Protein AF-A0AAV7PV72-F1 (afdb_monomer)

Organism: Pleurodeles waltl (NCBI:txid8319)

Structure (mmCIF, N/CA/C/O backbone):
data_AF-A0AAV7PV72-F1
#
_entry.id   AF-A0AAV7PV72-F1
#
loop_
_atom_site.group_PDB
_atom_site.id
_atom_site.type_symbol
_atom_site.label_atom_id
_atom_site.label_alt_id
_atom_site.label_comp_id
_atom_site.label_asym_id
_atom_site.label_entity_id
_atom_site.label_seq_id
_atom_site.pdbx_PDB_ins_code
_atom_site.Cartn_x
_atom_site.Cartn_y
_atom_site.Cartn_z
_atom_site.occupancy
_atom_site.B_iso_or_equiv
_atom_site.auth_seq_id
_atom_site.auth_comp_id
_atom_site.auth_asym_id
_atom_site.auth_atom_id
_atom_site.pdbx_PDB_model_num
ATOM 1 N N . MET A 1 1 ? -27.742 16.936 5.006 1.00 44.44 1 MET A N 1
ATOM 2 C CA . MET A 1 1 ? -27.652 16.482 3.604 1.00 44.44 1 MET A CA 1
ATOM 3 C C . MET A 1 1 ? -26.600 17.301 2.874 1.00 44.44 1 MET A C 1
ATOM 5 O O . MET A 1 1 ? -26.714 18.517 2.861 1.00 44.44 1 MET A O 1
ATOM 9 N N . GLY A 1 2 ? -25.613 16.609 2.296 1.00 45.88 2 GLY A N 1
ATOM 10 C CA . GLY A 1 2 ? -24.888 17.020 1.091 1.00 45.88 2 GLY A CA 1
ATOM 11 C C . GLY A 1 2 ? -23.749 18.022 1.244 1.00 45.88 2 GLY A C 1
ATOM 12 O O . GLY A 1 2 ? -24.006 19.202 1.074 1.00 45.88 2 GLY A O 1
ATOM 13 N N . LYS A 1 3 ? -22.509 17.532 1.423 1.00 46.25 3 LYS A N 1
ATOM 14 C CA . LYS A 1 3 ? -21.273 18.071 0.803 1.00 46.25 3 LYS A CA 1
ATOM 15 C C . LYS A 1 3 ? -20.164 17.000 0.766 1.00 46.25 3 LYS A C 1
ATOM 17 O O . LYS A 1 3 ? -19.121 17.166 1.376 1.00 46.25 3 LYS A O 1
ATOM 22 N N . GLU A 1 4 ? -20.391 15.899 0.053 1.00 47.19 4 GLU A N 1
ATOM 23 C CA . GLU A 1 4 ? -19.335 14.929 -0.295 1.00 47.19 4 GLU A CA 1
ATOM 24 C C . GLU A 1 4 ? -19.543 14.429 -1.724 1.00 47.19 4 GLU A C 1
ATOM 26 O O . GLU A 1 4 ? -19.953 13.299 -1.964 1.00 47.19 4 GLU A O 1
ATOM 31 N N . ARG A 1 5 ? -19.315 15.304 -2.701 1.00 49.31 5 ARG A N 1
ATOM 32 C CA . ARG A 1 5 ? -19.019 14.911 -4.081 1.00 49.31 5 ARG A CA 1
ATOM 33 C C . ARG A 1 5 ? -18.007 15.915 -4.620 1.00 49.31 5 ARG A C 1
ATOM 35 O O . ARG A 1 5 ? -18.143 17.099 -4.332 1.00 49.31 5 ARG A O 1
ATOM 42 N N . ASN A 1 6 ? -17.024 15.411 -5.364 1.00 47.06 6 ASN A N 1
ATOM 43 C CA . ASN A 1 6 ? -15.964 16.133 -6.092 1.00 47.06 6 ASN A CA 1
ATOM 44 C C . ASN A 1 6 ? -14.566 16.074 -5.462 1.00 47.06 6 ASN A C 1
ATOM 46 O O . ASN A 1 6 ? -13.932 17.096 -5.215 1.00 47.06 6 ASN A O 1
ATOM 50 N N . ARG A 1 7 ? -14.038 14.859 -5.274 1.00 43.94 7 ARG A N 1
ATOM 51 C CA . ARG A 1 7 ? -12.579 14.649 -5.193 1.00 43.94 7 ARG A CA 1
ATOM 52 C C . ARG A 1 7 ? -12.032 13.582 -6.149 1.00 43.94 7 ARG A C 1
ATOM 54 O O . ARG A 1 7 ? -10.846 13.297 -6.096 1.00 43.94 7 ARG A O 1
ATOM 61 N N . PHE A 1 8 ? -12.868 13.032 -7.035 1.00 39.53 8 PHE A N 1
ATOM 62 C CA . PHE A 1 8 ? -12.499 11.907 -7.907 1.00 39.53 8 PHE A CA 1
ATOM 63 C C . PHE A 1 8 ? -12.367 12.236 -9.405 1.00 39.53 8 PHE A C 1
ATOM 65 O O . PHE A 1 8 ? -12.004 11.353 -10.168 1.00 39.53 8 PHE A O 1
ATOM 72 N N . GLU A 1 9 ? -12.586 13.483 -9.838 1.00 40.81 9 GLU A N 1
ATOM 73 C CA . GLU A 1 9 ? -12.564 13.843 -11.275 1.00 40.81 9 GLU A CA 1
ATOM 74 C C . GLU A 1 9 ? -11.342 14.669 -11.722 1.00 40.81 9 GLU A C 1
ATOM 76 O O . GLU A 1 9 ? -11.274 15.091 -12.869 1.00 40.81 9 GLU A O 1
ATOM 81 N N . ALA A 1 10 ? -10.337 14.886 -10.867 1.00 43.34 10 ALA A N 1
ATOM 82 C CA . ALA A 1 10 ? -9.190 15.742 -11.210 1.00 43.34 10 ALA A CA 1
ATOM 83 C C . ALA A 1 10 ? -7.927 14.993 -11.695 1.00 43.34 10 ALA A C 1
ATOM 85 O O . ALA A 1 10 ? -6.862 15.600 -11.755 1.00 43.34 10 ALA A O 1
ATOM 86 N N . LEU A 1 11 ? -8.001 13.692 -12.014 1.00 40.94 11 LEU A N 1
ATOM 87 C CA . LEU A 1 11 ? -6.816 12.885 -12.378 1.00 40.94 11 LEU A CA 1
ATOM 88 C C . LEU A 1 11 ? -6.830 12.293 -13.793 1.00 40.94 11 LEU A C 1
ATOM 90 O O . LEU A 1 11 ? -5.946 11.517 -14.145 1.00 40.94 11 LEU A O 1
ATOM 94 N N . THR A 1 12 ? -7.775 12.691 -14.634 1.00 46.09 12 THR A N 1
ATOM 95 C CA . THR A 1 12 ? -7.775 12.352 -16.060 1.00 46.09 12 THR A CA 1
ATOM 96 C C . THR A 1 12 ? -7.787 13.655 -16.830 1.00 46.09 12 THR A C 1
ATOM 98 O O . THR A 1 12 ? -8.854 14.242 -16.957 1.00 46.09 12 THR A O 1
ATOM 101 N N . ASN A 1 13 ? -6.599 14.151 -17.190 1.00 43.34 13 ASN A N 1
ATOM 102 C CA . ASN A 1 13 ? -6.289 15.099 -18.275 1.00 43.34 13 ASN A CA 1
ATOM 103 C C . ASN A 1 13 ? -4.990 15.843 -17.932 1.00 43.34 13 ASN A C 1
ATOM 105 O O . ASN A 1 13 ? -5.021 17.001 -17.529 1.00 43.34 13 ASN A O 1
ATOM 109 N N . MET A 1 14 ? -3.846 15.181 -18.079 1.00 40.09 14 MET A N 1
ATOM 110 C CA . MET A 1 14 ? -2.610 15.865 -18.466 1.00 40.09 14 MET A CA 1
ATOM 111 C C . MET A 1 14 ? -1.874 14.931 -19.415 1.00 40.09 14 MET A C 1
ATOM 113 O O . MET A 1 14 ? -1.141 14.035 -19.003 1.00 40.09 14 MET A O 1
ATOM 117 N N . GLU A 1 15 ? -2.220 15.098 -20.688 1.00 42.41 15 GLU A N 1
ATOM 118 C CA . GLU A 1 15 ? -1.482 14.589 -21.831 1.00 42.41 15 GLU A CA 1
ATOM 119 C C . GLU A 1 15 ? -0.058 15.160 -21.824 1.00 42.41 15 GLU A C 1
ATOM 121 O O . GLU A 1 15 ? 0.168 16.330 -21.517 1.00 42.41 15 GLU A O 1
ATOM 126 N N . ASP A 1 16 ? 0.874 14.262 -22.122 1.00 49.09 16 ASP A N 1
ATOM 127 C CA . ASP A 1 16 ? 2.173 14.439 -22.759 1.00 49.09 16 ASP A CA 1
ATOM 128 C C . ASP A 1 16 ? 2.631 15.869 -23.087 1.00 49.09 16 ASP A C 1
ATOM 130 O O . ASP A 1 16 ? 2.152 16.487 -24.030 1.00 49.09 16 ASP A O 1
ATOM 134 N N . THR A 1 17 ? 3.703 16.297 -22.415 1.00 38.25 17 THR A N 1
ATOM 135 C CA . THR A 1 17 ? 4.888 16.908 -23.052 1.00 38.25 17 THR A CA 1
ATOM 136 C C . THR A 1 17 ? 6.028 16.926 -22.031 1.00 38.25 17 THR A C 1
ATOM 138 O O . THR A 1 17 ? 5.896 17.604 -21.011 1.00 38.25 17 THR A O 1
ATOM 141 N N . PRO A 1 18 ? 7.156 16.228 -22.247 1.00 41.53 18 PRO A N 1
ATOM 142 C CA . PRO A 1 18 ? 8.362 16.526 -21.491 1.00 41.53 18 PRO A CA 1
ATOM 143 C C . PRO A 1 18 ? 9.016 17.792 -22.062 1.00 41.53 18 PRO A C 1
ATOM 145 O O . PRO A 1 18 ? 9.530 17.794 -23.182 1.00 41.53 18 PRO A O 1
ATOM 148 N N . GLU A 1 19 ? 8.989 18.871 -21.277 1.00 39.31 19 GLU A N 1
ATOM 149 C CA . GLU A 1 19 ? 9.886 20.015 -21.445 1.00 39.31 19 GLU A CA 1
ATOM 150 C C . GLU A 1 19 ? 11.340 19.529 -21.383 1.00 39.31 19 GLU A C 1
ATOM 152 O O . GLU A 1 19 ? 11.775 18.899 -20.416 1.00 39.31 19 GLU A O 1
ATOM 157 N N . ILE A 1 20 ? 12.097 19.820 -22.440 1.00 38.72 20 ILE A N 1
ATOM 158 C CA . ILE A 1 20 ? 13.531 19.554 -22.523 1.00 38.72 20 ILE A CA 1
ATOM 159 C C . ILE A 1 20 ? 14.233 20.541 -21.586 1.00 38.72 20 ILE A C 1
ATOM 161 O O . ILE A 1 20 ? 14.390 21.717 -21.911 1.00 38.72 20 ILE A O 1
ATOM 165 N N . ILE A 1 21 ? 14.661 20.065 -20.417 1.00 43.25 21 ILE A N 1
ATOM 166 C CA . ILE A 1 21 ? 15.572 20.807 -19.543 1.00 43.25 21 ILE A CA 1
ATOM 167 C C . ILE A 1 21 ? 17.000 20.404 -19.915 1.00 43.25 21 ILE A C 1
ATOM 169 O O . ILE A 1 21 ? 17.522 19.387 -19.462 1.00 43.25 21 ILE A O 1
ATOM 173 N N . GLU A 1 22 ? 17.648 21.225 -20.742 1.00 49.44 22 GLU A N 1
ATOM 174 C CA . GLU A 1 22 ? 19.100 21.207 -20.905 1.00 49.44 22 GLU A CA 1
ATOM 175 C C . GLU A 1 22 ? 19.767 21.665 -19.603 1.00 49.44 22 GLU A C 1
ATOM 177 O O . GLU A 1 22 ? 19.794 22.861 -19.309 1.00 49.44 22 GLU A O 1
ATOM 182 N N . ARG A 1 23 ? 20.364 20.740 -18.842 1.00 41.47 23 ARG A N 1
ATOM 183 C CA . ARG A 1 23 ? 21.526 21.034 -17.985 1.00 41.47 23 ARG A CA 1
ATOM 184 C C . ARG A 1 23 ? 22.455 19.833 -17.929 1.00 41.47 23 ARG A C 1
ATOM 186 O O . ARG A 1 23 ? 22.077 18.755 -17.489 1.00 41.47 23 ARG A O 1
ATOM 193 N N . GLY A 1 24 ? 23.679 20.055 -18.394 1.00 35.53 24 GLY A N 1
ATOM 194 C CA . GLY A 1 24 ? 24.727 19.051 -18.430 1.00 35.53 24 GLY A CA 1
ATOM 195 C C . GLY A 1 24 ? 25.353 18.751 -17.074 1.00 35.53 24 GLY A C 1
ATOM 196 O O . GLY A 1 24 ? 25.248 19.527 -16.128 1.00 35.53 24 GLY A O 1
ATOM 197 N N . LYS A 1 25 ? 26.092 17.649 -17.036 1.00 35.19 25 LYS A N 1
ATOM 198 C CA . LYS A 1 25 ? 27.546 17.615 -16.838 1.00 35.19 25 LYS A CA 1
ATOM 199 C C . LYS A 1 25 ? 27.989 16.165 -16.988 1.00 35.19 25 LYS A C 1
ATOM 201 O O . LYS A 1 25 ? 27.427 15.267 -16.376 1.00 35.19 25 LYS A O 1
ATOM 206 N N . VA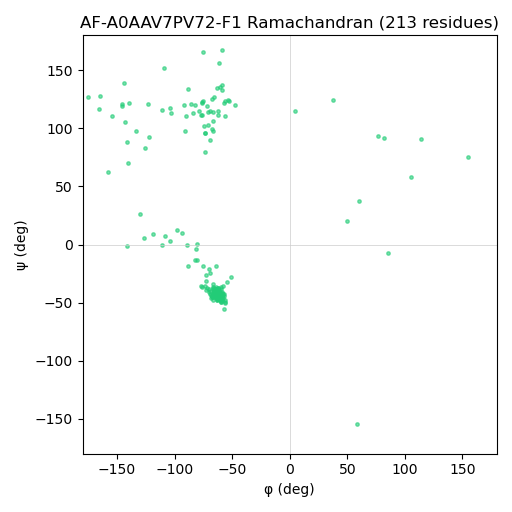L A 1 26 ? 28.968 15.975 -17.861 1.00 44.12 26 VAL A N 1
ATOM 207 C CA . VAL A 1 26 ? 29.698 14.727 -18.044 1.00 44.12 26 VAL A CA 1
ATOM 208 C C . VAL A 1 26 ? 30.589 14.556 -16.820 1.00 44.12 26 VAL A C 1
ATOM 210 O O . VAL A 1 26 ? 31.446 15.406 -16.582 1.00 44.12 26 VAL A O 1
ATOM 213 N N . GLU A 1 27 ? 30.388 13.484 -16.061 1.00 35.44 27 GLU A N 1
ATOM 214 C CA . GLU A 1 27 ? 31.410 12.969 -15.156 1.00 35.44 27 GLU A CA 1
ATOM 215 C C . GLU A 1 27 ? 31.697 11.509 -15.506 1.00 35.44 27 GLU A C 1
ATOM 217 O O . GLU A 1 27 ? 30.813 10.653 -15.533 1.00 35.44 27 GLU A O 1
ATOM 222 N N . ASP A 1 28 ? 32.969 11.294 -15.838 1.00 44.75 28 ASP A N 1
ATOM 223 C CA . ASP A 1 28 ? 33.654 10.022 -16.017 1.00 44.75 28 ASP A CA 1
ATOM 224 C C . ASP A 1 28 ? 33.466 9.127 -14.792 1.00 44.75 28 ASP A C 1
ATOM 226 O O . ASP A 1 28 ? 33.899 9.488 -13.696 1.00 44.75 28 ASP A O 1
ATOM 230 N N . VAL A 1 29 ? 32.933 7.917 -14.984 1.00 40.16 29 VAL A N 1
ATOM 231 C CA . VAL A 1 29 ? 33.121 6.826 -14.022 1.00 40.16 29 VAL A CA 1
ATOM 232 C C . VAL A 1 29 ? 33.279 5.490 -14.749 1.00 40.16 29 VAL A C 1
ATOM 234 O O . VAL A 1 29 ? 32.319 4.880 -15.204 1.00 40.16 29 VAL A O 1
ATOM 237 N N . GLY A 1 30 ? 34.525 5.018 -14.773 1.00 34.81 30 GLY A N 1
ATOM 238 C CA . GLY A 1 30 ? 34.860 3.711 -14.207 1.00 34.81 30 GLY A CA 1
ATOM 239 C C . GLY A 1 30 ? 34.484 2.464 -15.006 1.00 34.81 30 GLY A C 1
ATOM 240 O O . GLY A 1 30 ? 33.447 1.847 -14.795 1.00 34.81 30 GLY A O 1
ATOM 241 N N . THR A 1 31 ? 35.443 1.999 -15.799 1.00 41.94 31 THR A N 1
ATOM 242 C CA . THR A 1 31 ? 35.601 0.617 -16.263 1.00 41.94 31 THR A CA 1
ATOM 243 C C . THR A 1 31 ? 35.477 -0.388 -15.112 1.00 41.94 31 THR A C 1
ATOM 245 O O . THR A 1 31 ? 36.346 -0.354 -14.249 1.00 41.94 31 THR A O 1
ATOM 248 N N . GLN A 1 32 ? 34.519 -1.331 -15.142 1.00 36.81 32 GLN A N 1
ATOM 249 C CA . GLN A 1 32 ? 34.691 -2.709 -14.630 1.00 36.81 32 GLN A CA 1
ATOM 250 C C . GLN A 1 32 ? 33.747 -3.719 -15.323 1.00 36.81 32 GLN A C 1
ATOM 252 O O . GLN A 1 32 ? 32.538 -3.709 -15.138 1.00 36.81 32 GLN A O 1
ATOM 257 N N . ASN A 1 33 ? 34.369 -4.593 -16.120 1.00 35.19 33 ASN A N 1
ATOM 258 C CA . ASN A 1 33 ? 34.206 -6.049 -16.233 1.00 35.19 33 ASN A CA 1
ATOM 259 C C . ASN A 1 33 ? 32.822 -6.721 -16.112 1.00 35.19 33 ASN A C 1
ATOM 261 O O . ASN A 1 33 ? 32.243 -6.804 -15.036 1.00 35.19 33 ASN A O 1
ATOM 265 N N . GLY A 1 34 ? 32.497 -7.484 -17.163 1.00 36.34 34 GLY A N 1
ATOM 266 C CA . GLY A 1 34 ? 32.113 -8.890 -16.998 1.00 36.34 34 GLY A CA 1
ATOM 267 C C . GLY A 1 34 ? 30.675 -9.248 -17.358 1.00 36.34 34 GLY A C 1
ATOM 268 O O . GLY A 1 34 ? 29.804 -9.288 -16.499 1.00 36.34 34 GLY A O 1
ATOM 269 N N . SER A 1 35 ? 30.443 -9.636 -18.610 1.00 38.50 35 SER A N 1
ATOM 270 C CA . SER A 1 35 ? 29.575 -10.782 -18.924 1.00 38.50 35 SER A CA 1
ATOM 271 C C . SER A 1 35 ? 29.791 -11.224 -20.370 1.00 38.50 35 SER A C 1
ATOM 273 O O . SER A 1 35 ? 29.789 -10.425 -21.304 1.00 38.50 35 SER A O 1
ATOM 275 N N . GLU A 1 36 ? 30.055 -12.520 -20.517 1.00 45.94 36 GLU A N 1
ATOM 276 C CA . GLU A 1 36 ? 30.212 -13.229 -21.780 1.00 45.94 36 GLU A CA 1
ATOM 277 C C . GLU A 1 36 ? 28.964 -13.062 -22.650 1.00 45.94 36 GLU A C 1
ATOM 279 O O . GLU A 1 36 ? 27.866 -13.467 -22.271 1.00 45.94 36 GLU A O 1
ATOM 284 N N . VAL A 1 37 ? 29.145 -12.520 -23.853 1.00 42.31 37 VAL A N 1
ATOM 285 C CA . VAL A 1 37 ? 28.156 -12.640 -24.923 1.00 42.31 37 VAL A CA 1
ATOM 286 C C . VAL A 1 37 ? 28.675 -13.688 -25.896 1.00 42.31 37 VAL A C 1
ATOM 288 O O . VAL A 1 37 ? 29.704 -13.507 -26.546 1.00 42.31 37 VAL A O 1
ATOM 291 N N . ALA A 1 38 ? 27.958 -14.808 -25.951 1.00 42.31 38 ALA A N 1
ATOM 292 C CA . ALA A 1 38 ? 28.190 -15.906 -26.874 1.00 42.31 38 ALA A CA 1
ATOM 293 C C . ALA A 1 38 ? 28.150 -15.406 -28.328 1.00 42.31 38 ALA A C 1
ATOM 295 O O . ALA A 1 38 ? 27.101 -15.033 -28.852 1.00 42.31 38 ALA A O 1
ATOM 296 N N . ILE A 1 39 ? 29.310 -15.412 -28.982 1.00 43.28 39 ILE A N 1
ATOM 297 C CA . ILE A 1 39 ? 29.443 -15.149 -30.413 1.00 43.28 39 ILE A CA 1
ATOM 298 C C . ILE A 1 39 ? 29.050 -16.440 -31.143 1.00 43.28 39 ILE A C 1
ATOM 300 O O . ILE A 1 39 ? 29.697 -17.476 -30.987 1.00 43.28 39 ILE A O 1
ATOM 304 N N . GLY A 1 40 ? 27.955 -16.385 -31.906 1.00 44.16 40 GLY A N 1
ATOM 305 C CA . GLY A 1 40 ? 27.504 -17.467 -32.786 1.00 44.16 40 GLY A CA 1
ATOM 306 C C . GLY A 1 40 ? 28.544 -17.848 -33.856 1.00 44.16 40 GLY A C 1
ATOM 307 O O . GLY A 1 40 ? 29.532 -17.139 -34.054 1.00 44.16 40 GLY A O 1
ATOM 308 N N . PRO A 1 41 ? 28.354 -18.987 -34.544 1.00 49.03 41 PRO A N 1
ATOM 309 C CA . PRO A 1 41 ? 29.423 -19.658 -35.271 1.00 49.03 41 PRO A CA 1
ATOM 310 C C . PRO A 1 41 ? 29.938 -18.834 -36.456 1.00 49.03 41 PRO A C 1
ATOM 312 O O . PRO A 1 41 ? 29.192 -18.431 -37.347 1.00 49.03 41 PRO A O 1
ATOM 315 N N . THR A 1 42 ? 31.253 -18.639 -36.470 1.00 53.22 42 THR A N 1
ATOM 316 C CA . THR A 1 42 ? 32.029 -18.106 -37.592 1.00 53.22 42 THR 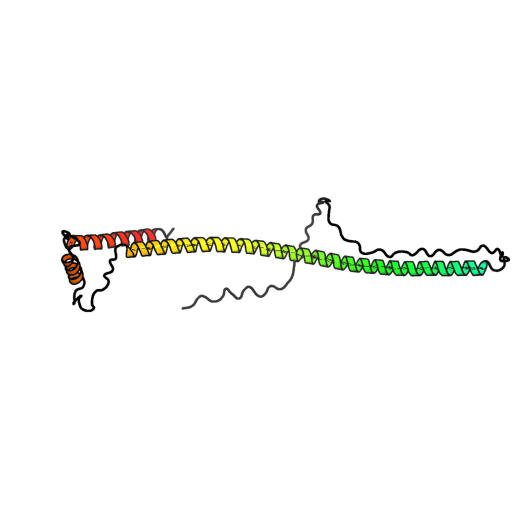A CA 1
ATOM 317 C C . THR A 1 42 ? 31.931 -19.074 -38.780 1.00 53.22 42 THR A C 1
ATOM 319 O O . THR A 1 42 ? 32.093 -20.281 -38.580 1.00 53.22 42 THR A O 1
ATOM 322 N N . PRO A 1 43 ? 31.697 -18.615 -40.024 1.00 43.09 43 PRO A N 1
ATOM 323 C CA . PRO A 1 43 ? 31.694 -19.519 -41.165 1.00 43.09 43 PRO A CA 1
ATOM 324 C C . PRO A 1 43 ? 33.105 -20.063 -41.427 1.00 43.09 43 PRO A C 1
ATOM 326 O O . PRO A 1 43 ? 34.076 -19.323 -41.592 1.00 43.09 43 PRO A O 1
ATOM 329 N N . VAL A 1 44 ? 33.196 -21.393 -41.461 1.00 46.09 44 VAL A N 1
ATOM 330 C CA . VAL A 1 44 ? 34.391 -22.171 -41.796 1.00 46.09 44 VAL A CA 1
ATOM 331 C C . VAL A 1 44 ? 34.743 -21.945 -43.267 1.00 46.09 44 VAL A C 1
ATOM 333 O O . VAL A 1 44 ? 34.020 -22.377 -44.162 1.00 46.09 44 VAL A O 1
ATOM 336 N N . ILE A 1 45 ? 35.884 -21.308 -43.528 1.00 42.28 45 ILE A N 1
ATOM 337 C CA . ILE A 1 45 ? 36.471 -21.250 -44.871 1.00 42.28 45 ILE A CA 1
ATOM 338 C C . ILE A 1 45 ? 37.084 -22.625 -45.173 1.00 42.28 45 ILE A C 1
ATOM 340 O O . ILE A 1 45 ? 38.163 -22.968 -44.683 1.00 42.28 45 ILE A O 1
ATOM 344 N N . GLN A 1 46 ? 36.385 -23.431 -45.976 1.00 38.16 46 GLN A N 1
ATOM 345 C CA . GLN A 1 46 ? 36.916 -24.667 -46.551 1.00 38.16 46 GLN A CA 1
ATOM 346 C C . GLN A 1 46 ? 38.101 -24.349 -47.472 1.00 38.16 46 GLN A C 1
ATOM 348 O O . GLN A 1 46 ? 37.943 -23.796 -48.559 1.00 38.16 46 GLN A O 1
ATOM 353 N N . LYS A 1 47 ? 39.307 -24.745 -47.055 1.00 46.12 47 LYS A N 1
ATOM 354 C CA . LYS A 1 47 ? 40.473 -24.825 -47.940 1.00 46.12 47 LYS A CA 1
ATOM 355 C C . LYS A 1 47 ? 40.310 -26.044 -48.850 1.00 46.12 47 LYS A C 1
ATOM 357 O O . LYS A 1 47 ? 40.663 -27.156 -48.464 1.00 46.12 47 LYS A O 1
ATOM 362 N N . SER A 1 48 ? 39.792 -25.850 -50.059 1.00 40.78 48 SER A N 1
ATOM 363 C CA . SER A 1 48 ? 39.900 -26.857 -51.116 1.00 40.78 48 SER A CA 1
ATOM 364 C C . SER A 1 48 ? 41.320 -26.836 -51.682 1.00 40.78 48 SER A C 1
ATOM 366 O O . SER A 1 48 ? 41.741 -25.870 -52.319 1.00 40.78 48 SER A O 1
ATOM 368 N N . ALA A 1 49 ? 42.066 -27.909 -51.428 1.00 49.50 49 ALA A N 1
ATOM 369 C CA . ALA A 1 49 ? 43.367 -28.171 -52.022 1.00 49.50 49 ALA A CA 1
ATOM 370 C C . ALA A 1 49 ? 43.217 -28.443 -53.530 1.00 49.50 49 ALA A C 1
ATOM 372 O O . ALA A 1 49 ? 42.877 -29.549 -53.944 1.00 49.50 49 ALA A O 1
ATOM 373 N N . GLY A 1 50 ? 43.480 -27.428 -54.354 1.00 37.09 50 GLY A N 1
ATOM 374 C CA . GLY A 1 50 ? 43.675 -27.576 -55.794 1.00 37.09 50 GLY A CA 1
ATOM 375 C C . GLY A 1 50 ? 45.149 -27.827 -56.102 1.00 37.09 50 GLY A C 1
ATOM 376 O O . GLY A 1 50 ? 45.983 -26.941 -55.928 1.00 37.09 50 GLY A O 1
ATOM 377 N N . ARG A 1 51 ? 45.481 -29.044 -56.545 1.00 43.75 51 ARG A N 1
ATOM 378 C CA . ARG A 1 51 ? 46.783 -29.381 -57.139 1.00 43.75 51 ARG A CA 1
ATOM 379 C C . ARG A 1 51 ? 46.978 -28.561 -58.419 1.00 43.75 51 ARG A C 1
ATOM 381 O O . ARG A 1 51 ? 46.273 -28.800 -59.394 1.00 43.75 51 ARG A O 1
ATOM 388 N N . TYR A 1 52 ? 47.953 -27.656 -58.447 1.00 39.38 52 TYR A N 1
ATOM 389 C CA . TYR A 1 52 ? 48.410 -27.049 -59.698 1.00 39.38 52 TYR A CA 1
ATOM 390 C C . TYR A 1 52 ? 49.430 -27.975 -60.366 1.00 39.38 52 TYR A C 1
ATOM 392 O O . TYR A 1 52 ? 50.518 -28.208 -59.841 1.00 39.38 52 TYR A O 1
ATOM 400 N N . SER A 1 53 ? 49.043 -28.525 -61.518 1.00 43.66 53 SER A N 1
ATOM 401 C CA . SER A 1 53 ? 49.945 -29.202 -62.447 1.00 43.66 53 SER A CA 1
ATOM 402 C C . SER A 1 53 ? 50.761 -28.146 -63.193 1.00 43.66 53 SER A C 1
ATOM 404 O O . SER A 1 53 ? 50.201 -27.245 -63.817 1.00 43.66 53 SER A O 1
ATOM 406 N N . LEU A 1 54 ? 52.087 -28.246 -63.105 1.00 48.66 54 LEU A N 1
ATOM 407 C CA . LEU A 1 54 ? 53.039 -27.468 -63.892 1.00 48.66 54 LEU A CA 1
ATOM 408 C C . LEU A 1 54 ? 53.045 -28.010 -65.329 1.00 48.66 54 LEU A C 1
ATOM 410 O O . LEU A 1 54 ? 53.776 -28.948 -65.637 1.00 48.66 54 LEU A O 1
ATOM 414 N N . HIS A 1 55 ? 52.271 -27.392 -66.220 1.00 38.91 55 HIS A N 1
ATOM 415 C CA . HIS A 1 55 ? 52.548 -27.446 -67.652 1.00 38.91 55 HIS A CA 1
ATOM 416 C C . HIS A 1 55 ? 52.990 -26.071 -68.146 1.00 38.91 55 HIS A C 1
ATOM 418 O O . HIS A 1 55 ? 52.268 -25.080 -68.078 1.00 38.91 55 HIS A O 1
ATOM 424 N N . LYS A 1 56 ? 54.248 -26.051 -68.591 1.00 56.03 56 LYS A N 1
ATOM 425 C CA . LYS A 1 56 ? 54.893 -24.976 -69.331 1.00 56.03 56 LYS A CA 1
ATOM 426 C C . LYS A 1 56 ? 54.274 -24.906 -70.721 1.00 56.03 56 LYS A C 1
ATOM 428 O O . LYS A 1 56 ? 54.534 -25.805 -71.506 1.00 56.03 56 LYS A O 1
ATOM 433 N N . GLU A 1 57 ? 53.597 -23.812 -71.038 1.00 38.31 57 GLU A N 1
ATOM 434 C CA . GLU A 1 57 ? 53.634 -23.226 -72.378 1.00 38.31 57 GLU A CA 1
ATOM 435 C C . GLU A 1 57 ? 53.700 -21.705 -72.221 1.00 38.31 57 GLU A C 1
ATOM 437 O O . GLU A 1 57 ? 52.888 -21.086 -71.536 1.00 38.31 57 GLU A O 1
ATOM 442 N N . SER A 1 58 ? 54.753 -21.112 -72.778 1.00 51.25 58 SER A N 1
ATOM 443 C CA . SER A 1 58 ? 54.978 -19.670 -72.789 1.00 51.25 58 SER A CA 1
ATOM 444 C C . SER A 1 58 ? 54.066 -19.027 -73.840 1.00 51.25 58 SER A C 1
ATOM 446 O O . SER A 1 58 ? 54.203 -19.376 -75.014 1.00 51.25 58 SER A O 1
ATOM 448 N N . PRO A 1 59 ? 53.184 -18.068 -73.493 1.00 46.50 59 PRO A N 1
ATOM 449 C CA . PRO A 1 59 ? 52.446 -17.329 -74.500 1.00 46.50 59 PRO A CA 1
ATOM 450 C C . PRO A 1 59 ? 53.373 -16.293 -75.133 1.00 46.50 59 PRO A C 1
ATOM 452 O O . PRO A 1 59 ? 53.946 -15.427 -74.469 1.00 46.50 59 PRO A O 1
ATOM 455 N N . THR A 1 60 ? 53.513 -16.392 -76.447 1.00 50.09 60 THR A N 1
ATOM 456 C CA . THR A 1 60 ? 54.143 -15.394 -77.304 1.00 50.09 60 THR A CA 1
ATOM 457 C C . THR A 1 60 ? 53.513 -14.016 -77.092 1.00 50.09 60 THR A C 1
ATOM 459 O O . THR A 1 60 ? 52.303 -13.839 -77.237 1.00 50.09 60 THR A O 1
ATOM 462 N N . MET A 1 61 ? 54.351 -13.031 -76.764 1.00 51.53 61 MET A N 1
ATOM 463 C CA . MET A 1 61 ? 53.969 -11.643 -76.515 1.00 51.53 61 MET A CA 1
ATOM 464 C C . MET A 1 61 ? 53.462 -10.953 -77.784 1.00 51.53 61 MET A C 1
ATOM 466 O O . MET A 1 61 ? 54.276 -10.453 -78.556 1.00 51.53 61 MET A O 1
ATOM 470 N N . LYS A 1 62 ? 52.139 -10.875 -77.983 1.00 51.41 62 LYS A N 1
ATOM 471 C CA . LYS A 1 62 ? 51.515 -9.833 -78.829 1.00 51.41 62 LYS A CA 1
ATOM 472 C C . LYS A 1 62 ? 50.184 -9.260 -78.310 1.00 51.41 62 LYS A C 1
ATOM 474 O O . LYS A 1 62 ? 49.697 -8.325 -78.926 1.00 51.41 62 LYS A O 1
ATOM 479 N N . ASP A 1 63 ? 49.652 -9.718 -77.170 1.00 54.56 63 ASP A N 1
ATOM 480 C CA . ASP A 1 63 ? 48.317 -9.299 -76.685 1.00 54.56 63 ASP A CA 1
ATOM 481 C C . ASP A 1 63 ? 48.274 -8.840 -75.209 1.00 54.56 63 ASP A C 1
ATOM 483 O O . ASP A 1 63 ? 47.249 -8.879 -74.531 1.00 54.56 63 ASP A O 1
ATOM 487 N N . SER A 1 64 ? 49.403 -8.357 -74.683 1.00 56.06 64 SER A N 1
ATOM 488 C CA . SER A 1 64 ? 49.517 -7.837 -73.308 1.00 56.06 64 SER A CA 1
ATOM 489 C C . SER A 1 64 ? 48.668 -6.583 -73.042 1.00 56.06 64 SER A C 1
ATOM 491 O O . SER A 1 64 ? 48.378 -6.269 -71.888 1.00 56.06 64 SER A O 1
ATOM 493 N N . GLY A 1 65 ? 48.241 -5.872 -74.090 1.00 60.25 65 GLY A N 1
ATOM 494 C CA . GLY A 1 65 ? 47.357 -4.711 -73.974 1.00 60.25 65 GLY A CA 1
ATOM 495 C C . GLY A 1 65 ? 45.924 -5.071 -73.569 1.00 60.25 65 GLY A C 1
ATOM 496 O O . GLY A 1 65 ? 45.333 -4.360 -72.758 1.00 60.25 65 GLY A O 1
ATOM 497 N N . SER A 1 66 ? 45.373 -6.184 -74.072 1.00 61.16 66 SER A N 1
ATOM 498 C CA . SER A 1 66 ? 43.979 -6.573 -73.795 1.00 61.16 66 SER A CA 1
ATOM 499 C C . SER A 1 66 ? 43.813 -7.183 -72.397 1.00 61.16 66 SER A C 1
ATOM 501 O O . SER A 1 66 ? 42.841 -6.887 -71.703 1.00 61.16 66 SER A O 1
ATOM 503 N N . MET A 1 67 ? 44.807 -7.946 -71.929 1.00 65.81 67 MET A N 1
ATOM 504 C CA . MET A 1 67 ? 44.807 -8.547 -70.591 1.00 65.81 67 MET A CA 1
ATOM 505 C C . MET A 1 67 ? 44.968 -7.498 -69.479 1.00 65.81 67 MET A C 1
ATOM 507 O O . MET A 1 67 ? 44.264 -7.555 -68.473 1.00 65.81 67 MET A O 1
ATOM 511 N N . ASN A 1 68 ? 45.833 -6.496 -69.679 1.00 71.75 68 ASN A N 1
ATOM 512 C CA . ASN A 1 68 ? 45.983 -5.378 -68.741 1.00 71.75 68 ASN A CA 1
ATOM 513 C C . ASN A 1 68 ? 44.723 -4.500 -68.679 1.00 71.75 68 ASN A C 1
ATOM 515 O O . ASN A 1 68 ? 44.374 -4.001 -67.609 1.00 71.75 68 ASN A O 1
ATOM 519 N N . LEU A 1 69 ? 44.013 -4.343 -69.802 1.00 75.94 69 LEU A N 1
ATOM 520 C CA . LEU A 1 69 ? 42.740 -3.626 -69.847 1.00 75.94 69 LEU A CA 1
ATOM 521 C C . LEU A 1 69 ? 41.635 -4.381 -69.091 1.00 75.94 69 LEU A C 1
ATOM 523 O O . LEU A 1 69 ? 40.908 -3.763 -68.318 1.00 75.94 69 LEU A O 1
ATOM 527 N N . ALA A 1 70 ? 41.534 -5.704 -69.257 1.00 77.62 70 ALA A N 1
ATOM 528 C CA . ALA A 1 70 ? 40.566 -6.530 -68.531 1.00 77.62 70 ALA A CA 1
ATOM 529 C C . ALA A 1 70 ? 40.787 -6.475 -67.009 1.00 77.62 70 ALA A C 1
ATOM 531 O O . ALA A 1 70 ? 39.845 -6.243 -66.253 1.00 77.62 70 ALA A O 1
ATOM 532 N N . LEU A 1 71 ? 42.044 -6.574 -66.564 1.00 80.12 71 LEU A N 1
ATOM 533 C CA . LEU A 1 71 ? 42.403 -6.459 -65.147 1.00 80.12 71 LEU A CA 1
ATOM 534 C C . LEU A 1 71 ? 42.069 -5.072 -64.579 1.00 80.12 71 LEU A C 1
ATOM 536 O O . LE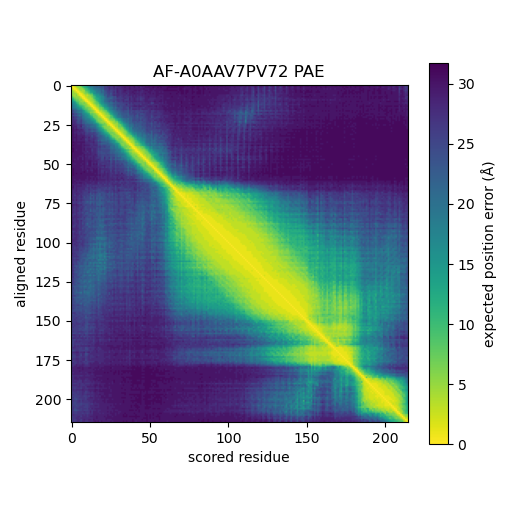U A 1 71 ? 41.547 -4.963 -63.472 1.00 80.12 71 LEU A O 1
ATOM 540 N N . ALA A 1 72 ? 42.318 -4.006 -65.344 1.00 78.81 72 ALA A N 1
ATOM 541 C CA . ALA A 1 72 ? 41.958 -2.647 -64.946 1.00 78.81 72 ALA A CA 1
ATOM 542 C C . ALA A 1 72 ? 40.434 -2.455 -64.825 1.00 78.81 72 ALA A C 1
ATOM 544 O O . ALA A 1 72 ? 39.972 -1.757 -63.920 1.00 78.81 72 ALA A O 1
ATOM 545 N N . VAL A 1 73 ? 39.647 -3.089 -65.702 1.00 83.56 73 VAL A N 1
ATOM 546 C CA . VAL A 1 73 ? 38.176 -3.074 -65.644 1.00 83.56 73 VAL A CA 1
ATOM 547 C C . VAL A 1 73 ? 37.662 -3.823 -64.414 1.00 83.56 73 VAL A C 1
ATOM 549 O O . VAL A 1 73 ? 36.812 -3.287 -63.702 1.00 83.56 73 VAL A O 1
ATOM 552 N N . ASP A 1 74 ? 38.200 -5.005 -64.116 1.00 85.94 74 ASP A N 1
ATOM 553 C CA . ASP A 1 74 ? 37.798 -5.793 -62.945 1.00 85.94 74 ASP A CA 1
ATOM 554 C C . ASP A 1 74 ? 38.170 -5.105 -61.629 1.00 85.94 74 ASP A C 1
ATOM 556 O O . ASP A 1 74 ? 37.357 -5.045 -60.707 1.00 85.94 74 ASP A O 1
ATOM 560 N N . VAL A 1 75 ? 39.360 -4.504 -61.558 1.00 85.06 75 VAL A N 1
ATOM 561 C CA . VAL A 1 75 ? 39.787 -3.697 -60.408 1.00 85.06 75 VAL A CA 1
ATOM 562 C C . VAL A 1 75 ? 38.867 -2.488 -60.228 1.00 85.06 75 VAL A C 1
ATOM 564 O O . VAL A 1 75 ? 38.386 -2.242 -59.123 1.00 85.06 75 VAL A O 1
ATOM 567 N N . LYS A 1 76 ? 38.538 -1.767 -61.309 1.00 87.31 76 LYS A N 1
ATOM 568 C CA . LYS A 1 76 ? 37.599 -0.635 -61.266 1.00 87.31 76 LYS A CA 1
ATOM 569 C C . LYS A 1 76 ? 36.200 -1.065 -60.816 1.00 87.31 76 LYS A C 1
ATOM 571 O O . LYS A 1 76 ? 35.568 -0.365 -60.028 1.00 87.31 76 LYS A O 1
ATOM 576 N N . LYS A 1 77 ? 35.729 -2.228 -61.271 1.00 8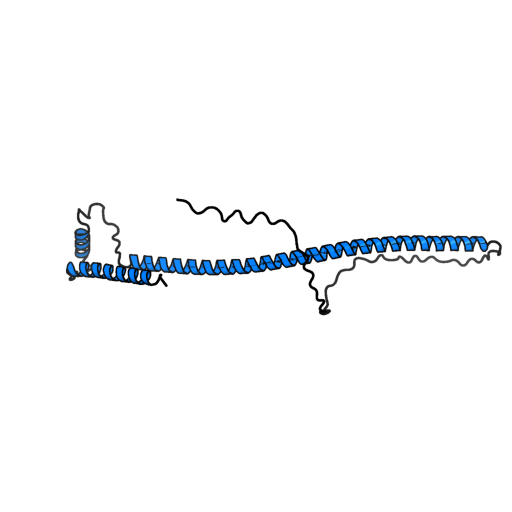9.12 77 LYS A N 1
ATOM 577 C CA . LYS A 1 77 ? 34.457 -2.809 -60.834 1.00 89.12 77 LYS A CA 1
ATOM 578 C C . LYS A 1 77 ? 34.499 -3.177 -59.348 1.00 89.12 77 LYS A C 1
ATOM 580 O O . LYS A 1 77 ? 33.575 -2.826 -58.619 1.00 89.12 77 LYS A O 1
ATOM 585 N N . GLY A 1 78 ? 35.584 -3.794 -58.8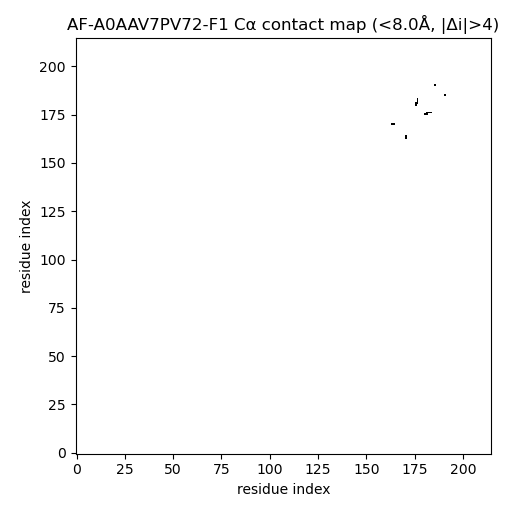82 1.00 89.12 78 GLY A N 1
ATOM 586 C CA . GLY A 1 78 ? 35.813 -4.088 -57.466 1.00 89.12 78 GLY A CA 1
ATOM 587 C C . GLY A 1 78 ? 35.784 -2.834 -56.588 1.00 89.12 78 GLY A C 1
ATOM 588 O O . GLY A 1 78 ? 35.125 -2.836 -55.549 1.00 89.12 78 GLY A O 1
ATOM 589 N N . PHE A 1 79 ? 36.405 -1.738 -57.038 1.00 89.44 79 PHE A N 1
ATOM 590 C CA . PHE A 1 79 ? 36.326 -0.444 -56.353 1.00 89.44 79 PHE A CA 1
ATOM 591 C C . PHE A 1 79 ? 34.897 0.104 -56.310 1.00 89.44 79 PHE A C 1
ATOM 593 O O . PHE A 1 79 ? 34.436 0.459 -55.232 1.00 89.44 79 PHE A O 1
ATOM 600 N N . SER A 1 80 ? 34.162 0.082 -57.427 1.00 89.25 80 SER A N 1
ATOM 601 C CA . SER A 1 80 ? 32.772 0.569 -57.450 1.00 89.25 80 SER A CA 1
ATOM 602 C C . SER A 1 80 ? 31.832 -0.227 -56.533 1.00 89.25 80 SER A C 1
ATOM 604 O O . SER A 1 80 ? 30.974 0.350 -55.871 1.00 89.25 80 SER A O 1
ATOM 606 N N . VAL A 1 81 ? 32.018 -1.549 -56.437 1.00 92.25 81 VAL A N 1
ATOM 607 C CA . VAL A 1 81 ? 31.246 -2.406 -55.521 1.00 92.25 81 VAL A CA 1
ATOM 608 C C . VAL A 1 81 ? 31.632 -2.130 -54.066 1.00 92.25 81 VAL A C 1
ATOM 610 O O . VAL A 1 81 ? 30.765 -2.052 -53.203 1.00 92.25 81 VAL A O 1
ATOM 613 N N . SER A 1 82 ? 32.925 -1.944 -53.788 1.00 91.75 82 SER A N 1
ATOM 614 C CA . SER A 1 82 ? 33.407 -1.575 -52.453 1.00 91.75 82 SER A CA 1
ATOM 615 C C . SER A 1 82 ? 32.846 -0.224 -51.998 1.00 91.75 82 SER A C 1
ATOM 617 O O . SER A 1 82 ? 32.398 -0.104 -50.861 1.00 91.75 82 SER A O 1
ATOM 619 N N . GLU A 1 83 ? 32.798 0.775 -52.883 1.00 92.75 83 GLU A N 1
ATOM 620 C CA . GLU A 1 83 ? 32.205 2.088 -52.599 1.00 92.75 83 GLU A CA 1
ATOM 621 C C . GLU A 1 83 ? 30.704 1.994 -52.302 1.00 92.75 83 GLU A C 1
ATOM 623 O O . GLU A 1 83 ? 30.239 2.590 -51.330 1.00 92.75 83 GLU A O 1
ATOM 628 N N . ALA A 1 84 ? 29.956 1.204 -53.081 1.00 92.62 84 ALA A N 1
ATOM 629 C CA . ALA A 1 84 ? 28.533 0.971 -52.834 1.00 92.62 84 ALA A CA 1
ATOM 630 C C . ALA A 1 84 ? 28.291 0.299 -51.470 1.00 92.62 84 ALA A C 1
ATOM 632 O O . ALA A 1 84 ? 27.478 0.779 -50.684 1.00 92.62 84 ALA A O 1
ATOM 633 N N . ASN A 1 85 ? 29.063 -0.744 -51.143 1.00 94.50 85 ASN A N 1
ATOM 634 C CA . ASN A 1 85 ? 28.974 -1.419 -49.845 1.00 94.50 85 ASN A CA 1
ATOM 635 C C . ASN A 1 85 ? 29.346 -0.479 -48.687 1.00 94.50 85 ASN A C 1
ATOM 637 O O . ASN A 1 85 ? 28.729 -0.519 -47.627 1.00 94.50 85 ASN A O 1
ATOM 641 N N . GLN A 1 86 ? 30.349 0.387 -48.867 1.00 94.75 86 GLN A N 1
ATOM 642 C CA . GLN A 1 86 ? 30.711 1.384 -47.856 1.00 94.75 86 GLN A CA 1
ATOM 643 C C . GLN A 1 86 ? 29.597 2.410 -47.637 1.00 94.75 86 GLN A C 1
ATOM 645 O O . GLN A 1 86 ? 29.374 2.815 -46.497 1.00 94.75 86 GLN A O 1
ATOM 650 N N . ALA A 1 87 ? 28.904 2.831 -48.698 1.00 94.00 87 ALA A N 1
ATOM 651 C CA . ALA A 1 87 ? 27.764 3.734 -48.588 1.00 94.00 87 ALA A CA 1
ATOM 652 C C . ALA A 1 87 ? 26.599 3.078 -47.829 1.00 94.00 87 ALA A C 1
ATOM 654 O O . ALA A 1 87 ? 26.076 3.680 -46.894 1.00 94.00 87 ALA A O 1
ATOM 655 N N . GLU A 1 88 ? 26.267 1.827 -48.152 1.00 96.25 88 GLU A N 1
ATOM 656 C CA . GLU A 1 88 ? 25.214 1.064 -47.467 1.00 96.25 88 GLU A CA 1
ATOM 657 C C . GLU A 1 88 ? 25.537 0.840 -45.981 1.00 96.25 88 GLU A C 1
ATOM 659 O O . GLU A 1 88 ? 24.686 1.035 -45.113 1.00 96.25 88 GLU A O 1
ATOM 664 N N . ILE A 1 89 ? 26.792 0.503 -45.656 1.00 96.62 89 ILE A N 1
ATOM 665 C CA . ILE A 1 89 ? 27.236 0.361 -44.262 1.00 96.62 89 ILE A CA 1
ATOM 666 C C . ILE A 1 89 ? 27.086 1.688 -43.510 1.00 96.62 89 ILE A C 1
ATOM 668 O O . ILE A 1 89 ? 26.616 1.687 -42.374 1.00 96.62 89 ILE A O 1
ATOM 672 N N . ARG A 1 90 ? 27.459 2.820 -44.123 1.00 96.75 90 ARG A N 1
ATOM 673 C CA . ARG A 1 90 ? 27.304 4.144 -43.498 1.00 96.75 90 ARG A CA 1
ATOM 674 C C . ARG A 1 90 ? 25.841 4.462 -43.225 1.00 96.75 90 ARG A C 1
ATOM 676 O O . ARG A 1 90 ? 25.516 4.838 -42.104 1.00 96.75 90 ARG A O 1
ATOM 683 N N . GLU A 1 91 ? 24.968 4.238 -44.201 1.00 96.69 91 GLU A N 1
ATOM 684 C CA . GLU A 1 91 ? 23.530 4.446 -44.033 1.00 96.69 91 GLU A CA 1
ATOM 685 C C . GLU A 1 91 ? 22.964 3.559 -42.913 1.00 96.69 91 GLU A C 1
ATOM 687 O O . GLU A 1 91 ? 22.249 4.038 -42.029 1.00 96.69 91 GLU A O 1
ATOM 692 N N . SER A 1 92 ? 23.347 2.279 -42.875 1.00 97.50 92 SER A N 1
ATOM 693 C CA . SER A 1 92 ? 22.951 1.370 -41.797 1.00 97.50 92 SER A CA 1
ATOM 694 C C . SER A 1 92 ? 23.450 1.847 -40.428 1.00 97.50 92 SER A C 1
ATOM 696 O O . SER A 1 92 ? 22.705 1.773 -39.448 1.00 97.50 92 SER A O 1
ATOM 698 N N . CYS A 1 93 ? 24.686 2.342 -40.335 1.00 96.88 93 CYS A N 1
ATOM 699 C CA . CYS A 1 93 ? 25.232 2.897 -39.096 1.00 96.88 93 CYS A CA 1
ATOM 700 C C . CYS A 1 93 ? 24.443 4.126 -38.630 1.00 96.88 93 CYS A C 1
ATOM 702 O O . CYS A 1 93 ? 24.079 4.189 -37.458 1.00 96.88 93 CYS A O 1
ATOM 704 N N . GLU A 1 94 ? 24.096 5.048 -39.531 1.00 97.06 94 GLU A N 1
ATOM 705 C CA . GLU A 1 94 ? 23.282 6.226 -39.199 1.00 97.06 94 GLU A CA 1
ATOM 706 C C . GLU A 1 94 ? 21.879 5.840 -38.704 1.00 97.06 94 GLU A C 1
ATOM 708 O O . GLU A 1 94 ? 21.348 6.427 -37.756 1.00 97.06 94 GLU A O 1
ATOM 713 N N . VAL A 1 95 ? 21.255 4.835 -39.326 1.00 97.75 95 VAL A N 1
ATOM 714 C CA . VAL A 1 95 ? 19.950 4.319 -38.888 1.00 97.75 95 VAL A CA 1
ATOM 715 C C . VAL A 1 95 ? 20.051 3.680 -37.503 1.00 97.75 95 VAL A C 1
ATOM 717 O O . VAL A 1 95 ? 19.167 3.887 -36.664 1.00 97.75 95 VAL A O 1
ATOM 720 N N . LEU A 1 96 ? 21.105 2.904 -37.245 1.00 97.81 96 LEU A N 1
ATOM 721 C CA . LEU A 1 96 ? 21.331 2.278 -35.943 1.00 97.81 96 LEU A CA 1
ATOM 722 C C . LEU A 1 96 ? 21.604 3.314 -34.856 1.00 97.81 96 LEU A C 1
ATOM 724 O O . LEU A 1 96 ? 21.025 3.207 -33.778 1.00 97.81 96 LEU A O 1
ATOM 728 N N . GLU A 1 97 ? 22.399 4.340 -35.144 1.00 98.00 97 GLU A N 1
ATOM 729 C CA . GLU A 1 97 ? 22.681 5.434 -34.216 1.00 98.00 97 GLU A CA 1
ATOM 730 C C . GLU A 1 97 ? 21.395 6.169 -33.817 1.00 98.00 97 GLU A C 1
ATOM 732 O O . GLU A 1 97 ? 21.114 6.346 -32.630 1.00 98.00 97 GLU A O 1
ATOM 737 N N . LYS A 1 98 ? 20.532 6.493 -34.789 1.00 97.50 98 LYS A N 1
ATOM 738 C CA . LYS A 1 98 ? 19.216 7.099 -34.520 1.00 97.50 98 LYS A CA 1
ATOM 739 C C . LYS A 1 98 ? 18.344 6.212 -33.629 1.00 97.50 98 LYS A C 1
ATOM 741 O O . LYS A 1 98 ? 17.723 6.707 -32.688 1.00 97.50 98 LYS A O 1
ATOM 746 N N . LYS A 1 99 ? 18.293 4.903 -33.901 1.00 98.00 99 LYS A N 1
ATOM 747 C CA . LYS A 1 99 ? 17.528 3.945 -33.082 1.00 98.00 99 LYS A CA 1
ATOM 748 C C . LYS A 1 99 ? 18.096 3.816 -31.672 1.00 98.00 99 LYS A C 1
ATOM 750 O O . LYS A 1 99 ? 17.320 3.747 -30.722 1.00 98.00 99 LYS A O 1
ATOM 755 N N . LEU A 1 100 ? 19.418 3.794 -31.532 1.00 98.12 100 LEU A N 1
ATOM 756 C CA . LEU A 1 100 ? 20.096 3.683 -30.246 1.00 98.12 100 LEU A CA 1
ATOM 757 C C . LEU A 1 100 ? 19.861 4.932 -29.394 1.00 98.12 100 LEU A C 1
ATOM 759 O O . LEU A 1 100 ? 19.512 4.807 -28.224 1.00 98.12 100 LEU A O 1
ATOM 763 N N . ASN A 1 101 ? 19.933 6.120 -29.993 1.00 97.75 101 ASN A N 1
ATOM 764 C CA . ASN A 1 101 ? 19.611 7.375 -29.315 1.00 97.75 101 ASN A CA 1
ATOM 765 C C . ASN A 1 101 ? 18.146 7.415 -28.865 1.00 97.75 101 ASN A C 1
ATOM 767 O O . ASN A 1 101 ? 17.859 7.754 -27.718 1.00 97.75 101 ASN A O 1
ATOM 771 N N . LEU A 1 102 ? 17.216 6.995 -29.729 1.00 97.94 102 LEU A N 1
ATOM 772 C CA . LEU A 1 102 ? 15.803 6.892 -29.365 1.00 97.94 102 LEU A CA 1
ATOM 773 C C . LEU A 1 102 ? 15.581 5.916 -28.201 1.00 97.94 102 LEU A C 1
ATOM 775 O O . LEU A 1 102 ? 14.814 6.212 -27.286 1.00 97.94 102 LEU A O 1
ATOM 779 N N . LEU A 1 103 ? 16.230 4.750 -28.233 1.00 97.62 103 LEU A N 1
ATOM 780 C CA . LEU A 1 103 ? 16.143 3.774 -27.149 1.00 97.62 103 LEU A CA 1
ATOM 781 C C . LEU A 1 103 ? 16.732 4.324 -25.852 1.00 97.62 103 LEU A C 1
ATOM 783 O O . LEU A 1 103 ? 16.098 4.172 -24.817 1.00 97.62 103 LEU A O 1
ATOM 787 N N . SER A 1 104 ? 17.872 5.011 -25.909 1.00 98.00 104 SER A N 1
ATOM 788 C CA . SER A 1 104 ? 18.497 5.651 -24.748 1.00 98.00 104 SER A CA 1
ATOM 789 C C . SER A 1 104 ? 17.540 6.631 -24.059 1.00 98.00 104 SER A C 1
ATOM 791 O O . SER A 1 104 ? 17.271 6.502 -22.866 1.00 98.00 104 SER A O 1
ATOM 793 N N . VAL A 1 105 ? 16.914 7.530 -24.829 1.00 97.88 105 VAL A N 1
ATOM 794 C CA . VAL A 1 105 ? 15.923 8.489 -24.307 1.00 97.88 105 VAL A CA 1
ATOM 795 C C . VAL A 1 105 ? 14.714 7.775 -23.700 1.00 97.88 105 VAL A C 1
ATOM 797 O O . VAL A 1 105 ? 14.247 8.132 -22.618 1.00 97.88 105 VAL A O 1
ATOM 800 N N . ARG A 1 106 ? 14.196 6.742 -24.375 1.00 97.88 106 ARG A N 1
ATOM 801 C CA . ARG A 1 106 ? 13.052 5.972 -23.865 1.00 97.88 106 ARG A CA 1
ATOM 802 C C . ARG A 1 106 ? 13.388 5.239 -22.571 1.00 97.88 106 ARG A C 1
ATOM 804 O O . ARG A 1 106 ? 12.549 5.214 -21.677 1.00 97.88 106 ARG A O 1
ATOM 811 N N . THR A 1 107 ? 14.580 4.662 -22.469 1.00 98.12 107 THR A N 1
ATOM 812 C CA . THR A 1 107 ? 15.037 3.980 -21.255 1.00 98.12 107 THR A CA 1
ATOM 813 C C . THR A 1 107 ? 15.131 4.963 -20.095 1.00 98.12 107 THR A C 1
ATOM 815 O O . THR A 1 107 ? 14.520 4.708 -19.063 1.00 98.12 107 THR A O 1
ATOM 818 N N . GLN A 1 108 ? 15.749 6.131 -20.292 1.00 97.88 108 GLN A N 1
ATOM 819 C CA . GLN A 1 108 ? 15.830 7.174 -19.261 1.00 97.88 108 GLN A CA 1
ATOM 820 C C . GLN A 1 108 ? 14.445 7.633 -18.777 1.00 97.88 108 GLN A C 1
ATOM 822 O O . GLN A 1 108 ? 14.210 7.782 -17.579 1.00 97.88 108 GLN A O 1
ATOM 827 N N . ALA A 1 109 ? 13.491 7.817 -19.696 1.00 96.81 109 ALA A N 1
ATOM 828 C CA . ALA A 1 109 ? 12.124 8.198 -19.338 1.00 96.81 109 ALA A CA 1
ATOM 829 C C . ALA A 1 109 ? 11.408 7.110 -18.514 1.00 96.81 109 ALA A C 1
ATOM 831 O O . ALA A 1 109 ? 10.663 7.413 -17.574 1.00 96.81 109 ALA A O 1
ATOM 832 N N . VAL A 1 110 ? 11.630 5.837 -18.856 1.00 97.94 110 VAL A N 1
ATOM 833 C CA . VAL A 1 110 ? 11.074 4.699 -18.114 1.00 97.94 110 VAL A CA 1
ATOM 834 C C . VAL A 1 110 ? 11.711 4.587 -16.732 1.00 97.94 110 VAL A C 1
ATOM 836 O O . VAL A 1 110 ? 10.971 4.447 -15.763 1.00 97.94 110 VAL A O 1
ATOM 839 N N . GLU A 1 111 ? 13.034 4.698 -16.624 1.00 97.81 111 GLU A N 1
ATOM 840 C CA . GLU A 1 111 ? 13.767 4.678 -15.349 1.00 97.81 111 GLU A CA 1
ATOM 841 C C . GLU A 1 111 ? 13.255 5.769 -14.406 1.00 97.81 111 GLU A C 1
ATOM 843 O O . GLU A 1 111 ? 12.806 5.468 -13.301 1.00 97.81 111 GLU A O 1
ATOM 848 N N . TYR A 1 112 ? 13.160 7.009 -14.892 1.00 97.38 112 TYR A N 1
ATOM 849 C CA . TYR A 1 112 ? 12.592 8.115 -14.122 1.00 97.38 112 TYR A CA 1
ATOM 850 C C . TYR A 1 112 ? 11.157 7.826 -13.650 1.00 97.38 112 TYR A C 1
ATOM 852 O O . TYR A 1 112 ? 10.797 8.053 -12.493 1.00 97.38 112 TYR A O 1
ATOM 860 N N . THR A 1 113 ? 10.315 7.287 -14.537 1.00 97.25 113 THR A N 1
ATOM 861 C CA . THR A 1 113 ? 8.927 6.945 -14.193 1.00 97.25 113 THR A CA 1
ATOM 862 C C . THR A 1 113 ? 8.864 5.855 -13.123 1.00 97.25 113 THR A C 1
ATOM 864 O O . THR A 1 113 ? 7.999 5.899 -12.242 1.00 97.25 113 THR A O 1
ATOM 867 N N . VAL A 1 114 ? 9.758 4.868 -13.195 1.00 97.94 114 VAL A N 1
ATOM 868 C CA . VAL A 1 114 ? 9.875 3.797 -12.202 1.00 97.94 114 VAL A CA 1
ATOM 869 C C . VAL A 1 114 ? 10.308 4.368 -10.854 1.00 97.94 114 VAL A C 1
ATOM 871 O O . VAL A 1 114 ? 9.665 4.058 -9.852 1.00 97.94 114 VAL A O 1
ATOM 874 N N . ASP A 1 115 ? 11.294 5.260 -10.817 1.00 97.69 115 ASP A N 1
ATOM 875 C CA . ASP A 1 115 ? 11.776 5.885 -9.580 1.00 97.69 115 ASP A CA 1
ATOM 876 C C . ASP A 1 115 ? 10.685 6.696 -8.873 1.00 97.69 115 ASP A C 1
ATOM 878 O O . ASP A 1 115 ? 10.465 6.553 -7.663 1.00 97.69 115 ASP A O 1
ATOM 882 N N . VAL A 1 116 ? 9.926 7.490 -9.635 1.00 97.25 116 VAL A N 1
ATOM 883 C CA . VAL A 1 116 ? 8.790 8.259 -9.103 1.00 97.25 116 VAL A CA 1
ATOM 884 C C . VAL A 1 116 ? 7.712 7.326 -8.551 1.00 97.25 116 VAL A C 1
ATOM 886 O O . VAL A 1 116 ? 7.186 7.558 -7.459 1.00 97.25 116 VAL A O 1
ATOM 889 N N . LYS A 1 117 ? 7.372 6.254 -9.277 1.00 96.25 117 LYS A N 1
ATOM 890 C CA . LYS A 1 117 ? 6.367 5.281 -8.821 1.00 96.25 117 LYS A CA 1
ATOM 891 C C . LYS A 1 117 ? 6.825 4.518 -7.581 1.00 96.25 117 LYS A C 1
ATOM 893 O O . LYS A 1 117 ? 6.020 4.337 -6.671 1.00 96.25 117 LYS A O 1
ATOM 898 N N . ASN A 1 118 ? 8.093 4.123 -7.514 1.00 97.19 118 ASN A N 1
ATOM 899 C CA . ASN A 1 118 ? 8.662 3.432 -6.360 1.00 97.19 118 ASN A CA 1
ATOM 900 C C . ASN A 1 118 ? 8.665 4.324 -5.117 1.00 97.19 118 ASN A C 1
ATOM 902 O O . ASN A 1 118 ? 8.264 3.876 -4.043 1.00 97.19 118 ASN A O 1
ATOM 906 N N . SER A 1 119 ? 9.023 5.600 -5.272 1.00 95.44 119 SER A N 1
ATOM 907 C CA . SER A 1 119 ? 8.982 6.583 -4.184 1.00 95.44 119 SER A CA 1
ATOM 908 C C . SER A 1 119 ? 7.561 6.744 -3.633 1.00 95.44 119 SER A C 1
ATOM 910 O O . SER A 1 119 ? 7.330 6.572 -2.436 1.00 95.44 119 SER A O 1
ATOM 912 N N . ARG A 1 120 ? 6.573 6.943 -4.518 1.00 95.81 120 ARG A N 1
ATOM 913 C CA . ARG A 1 120 ? 5.151 7.048 -4.135 1.00 95.81 120 ARG A CA 1
ATOM 914 C C . ARG A 1 120 ? 4.607 5.776 -3.482 1.00 95.81 120 ARG A C 1
ATOM 916 O O . ARG A 1 120 ? 3.791 5.852 -2.562 1.00 95.81 120 ARG A O 1
ATOM 923 N N . ALA A 1 121 ? 5.028 4.605 -3.958 1.00 95.81 121 ALA A N 1
ATOM 924 C CA . ALA A 1 121 ? 4.653 3.330 -3.356 1.00 95.81 121 ALA A CA 1
ATOM 925 C C . ALA A 1 121 ? 5.223 3.198 -1.935 1.00 95.81 121 ALA A C 1
ATOM 927 O O . ALA A 1 121 ? 4.512 2.752 -1.035 1.00 95.81 121 ALA A O 1
ATOM 928 N N . GLY A 1 122 ? 6.466 3.640 -1.720 1.00 96.00 122 GLY A N 1
ATOM 929 C CA . GLY A 1 122 ? 7.094 3.701 -0.400 1.00 96.00 122 GLY A CA 1
ATOM 930 C C . GLY A 1 122 ? 6.329 4.597 0.578 1.00 96.00 122 GLY A C 1
ATOM 931 O O . GLY A 1 122 ? 5.999 4.155 1.678 1.00 96.00 122 GLY A O 1
ATOM 932 N N . GLU A 1 123 ? 5.977 5.814 0.156 1.00 96.19 123 GLU A N 1
ATOM 933 C CA . GLU A 1 123 ? 5.157 6.747 0.947 1.00 96.19 123 GLU A CA 1
ATOM 934 C C . GLU A 1 123 ? 3.789 6.142 1.299 1.00 96.19 123 GLU A C 1
ATOM 936 O O . GLU A 1 123 ? 3.395 6.109 2.464 1.00 96.19 123 GLU A O 1
ATOM 941 N N . SER A 1 124 ? 3.100 5.559 0.312 1.00 95.94 124 SER A N 1
ATOM 942 C CA . SER A 1 124 ? 1.789 4.931 0.525 1.00 95.94 124 SER A CA 1
ATOM 943 C C . SER A 1 124 ? 1.854 3.759 1.511 1.00 95.94 124 SER A C 1
ATOM 945 O O . SER A 1 124 ? 0.955 3.581 2.334 1.00 95.94 124 SER A O 1
ATOM 947 N N . LEU A 1 125 ? 2.914 2.946 1.459 1.00 97.38 125 LEU A N 1
ATOM 948 C CA . LEU A 1 125 ? 3.115 1.854 2.413 1.00 97.38 125 LEU A CA 1
ATOM 949 C C . LEU A 1 125 ? 3.343 2.375 3.835 1.00 97.38 125 LEU A C 1
ATOM 951 O O . LEU A 1 125 ? 2.805 1.793 4.781 1.00 97.38 125 LEU A O 1
ATOM 955 N N . ALA A 1 126 ? 4.097 3.464 3.992 1.00 96.50 126 ALA A N 1
ATOM 956 C CA . ALA A 1 126 ? 4.303 4.102 5.288 1.00 96.50 126 ALA A CA 1
ATOM 957 C C . ALA A 1 126 ? 2.979 4.631 5.871 1.00 96.50 126 ALA A C 1
ATOM 959 O O . ALA A 1 126 ? 2.676 4.377 7.041 1.00 96.50 126 ALA A O 1
ATOM 960 N N . ASP A 1 127 ? 2.147 5.267 5.044 1.00 97.12 127 ASP A N 1
ATOM 961 C CA . ASP A 1 127 ? 0.824 5.750 5.447 1.00 97.12 127 ASP A CA 1
ATOM 962 C C . ASP A 1 127 ? -0.105 4.607 5.867 1.00 97.12 127 ASP A C 1
ATOM 964 O O . ASP A 1 127 ? -0.760 4.683 6.910 1.00 97.12 127 ASP A O 1
ATOM 968 N N . ILE A 1 128 ? -0.125 3.503 5.114 1.00 97.50 128 ILE A N 1
ATOM 969 C CA . ILE A 1 128 ? -0.912 2.313 5.466 1.00 97.50 128 ILE A CA 1
ATOM 970 C C . ILE A 1 128 ? -0.472 1.755 6.824 1.00 97.50 128 ILE A C 1
ATOM 972 O O . ILE A 1 128 ? -1.317 1.394 7.644 1.00 97.50 128 ILE A O 1
ATOM 976 N N . GLN A 1 129 ? 0.834 1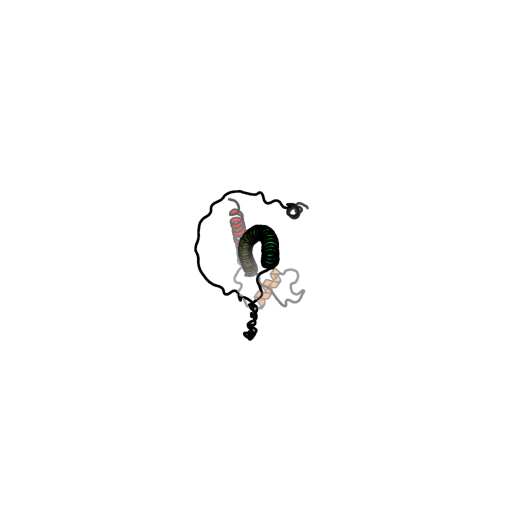.683 7.091 1.00 97.62 129 GLN A N 1
ATOM 977 C CA . GLN A 1 129 ? 1.341 1.210 8.382 1.00 97.62 129 GLN A CA 1
ATOM 978 C C . GLN A 1 129 ? 0.936 2.138 9.532 1.00 97.62 129 GLN A C 1
ATOM 980 O O . GLN A 1 129 ? 0.543 1.661 10.600 1.00 97.62 129 GLN A O 1
ATOM 985 N N . LEU A 1 130 ? 0.994 3.455 9.317 1.00 97.56 130 LEU A N 1
ATOM 986 C CA . LEU A 1 130 ? 0.552 4.439 10.300 1.00 97.56 130 LEU A CA 1
ATOM 987 C C . LEU A 1 130 ? -0.949 4.310 10.589 1.00 97.56 130 LEU A C 1
ATOM 989 O O . LEU A 1 130 ? -1.349 4.298 11.755 1.00 97.56 130 LEU A O 1
ATOM 993 N N . LEU A 1 131 ? -1.773 4.190 9.546 1.00 97.44 131 LEU A N 1
ATOM 994 C CA . LEU A 1 131 ? -3.220 4.033 9.679 1.00 97.44 131 LEU A CA 1
ATOM 995 C C . LEU A 1 131 ? -3.583 2.736 10.401 1.00 97.44 131 LEU A C 1
ATOM 997 O O . LEU A 1 131 ? -4.385 2.785 11.328 1.00 97.44 131 LEU A O 1
ATOM 1001 N N . LYS A 1 132 ? -2.936 1.613 10.066 1.00 97.94 132 LYS A N 1
ATOM 1002 C CA . LYS A 1 132 ? -3.131 0.334 10.771 1.00 97.94 132 LYS A CA 1
ATOM 1003 C C . LYS A 1 132 ? -2.803 0.433 12.257 1.00 97.94 132 LYS A C 1
ATOM 1005 O O . LYS A 1 132 ? -3.541 -0.090 13.085 1.00 97.94 132 LYS A O 1
ATOM 1010 N N . ARG A 1 133 ? -1.718 1.127 12.615 1.00 97.62 133 ARG A N 1
ATOM 1011 C CA . ARG A 1 133 ? -1.364 1.335 14.026 1.00 97.62 133 ARG A CA 1
ATOM 1012 C C . ARG A 1 133 ? -2.432 2.152 14.752 1.00 97.62 133 ARG A C 1
ATOM 1014 O O . ARG A 1 133 ? -2.857 1.768 15.834 1.00 97.62 133 ARG A O 1
ATOM 1021 N N . ARG A 1 134 ? -2.900 3.246 14.142 1.00 97.12 134 ARG A N 1
ATOM 1022 C CA . ARG A 1 134 ? -3.973 4.077 14.715 1.00 97.12 134 ARG A CA 1
ATOM 1023 C C . ARG A 1 134 ? -5.285 3.313 14.849 1.00 97.12 134 ARG A C 1
ATOM 1025 O O . ARG A 1 134 ? -5.981 3.485 15.842 1.00 97.12 134 ARG A O 1
ATOM 1032 N N . GLU A 1 135 ? -5.622 2.490 13.863 1.00 97.81 135 GLU A N 1
ATOM 1033 C CA . GLU A 1 135 ? -6.800 1.630 13.909 1.00 97.81 135 GLU A CA 1
ATOM 1034 C C . GLU A 1 135 ? -6.723 0.673 15.101 1.00 97.81 135 GLU A C 1
ATOM 1036 O O . GLU A 1 135 ? -7.654 0.645 15.904 1.00 97.81 135 GLU A O 1
ATOM 1041 N N . GLN A 1 136 ? -5.592 -0.017 15.275 1.00 97.81 136 GLN A N 1
ATOM 1042 C CA . GLN A 1 136 ? -5.378 -0.909 16.414 1.00 97.81 136 GLN A CA 1
ATOM 1043 C C . GLN A 1 136 ? -5.497 -0.163 17.749 1.00 97.81 136 GLN A C 1
ATOM 1045 O O . GLN A 1 136 ? -6.232 -0.588 18.631 1.00 97.81 136 GLN A O 1
ATOM 1050 N N . GLU A 1 137 ? -4.854 1.000 17.882 1.00 97.31 137 GLU A N 1
ATOM 1051 C CA . GLU A 1 137 ? -4.951 1.814 19.099 1.00 97.31 137 GLU A CA 1
ATOM 1052 C C . GLU A 1 137 ? -6.395 2.237 19.414 1.00 97.31 137 GLU A C 1
ATOM 1054 O O . GLU A 1 137 ? -6.776 2.339 20.582 1.00 97.31 137 GLU A O 1
ATOM 1059 N N . MET A 1 138 ? -7.210 2.526 18.393 1.00 95.56 138 MET A N 1
ATOM 1060 C CA . MET A 1 138 ? -8.624 2.850 18.593 1.00 95.56 138 MET A CA 1
ATOM 1061 C C . MET A 1 138 ? -9.446 1.620 18.970 1.00 95.56 138 MET A C 1
ATOM 1063 O O . MET A 1 138 ? -10.306 1.731 19.842 1.00 95.56 138 MET A O 1
ATOM 1067 N N . GLN A 1 139 ? -9.176 0.464 18.364 1.00 97.62 139 GLN A N 1
ATOM 1068 C CA . GLN A 1 139 ? -9.823 -0.798 18.725 1.00 97.62 139 GLN A CA 1
ATOM 1069 C C . GLN A 1 139 ? -9.522 -1.171 20.181 1.00 97.62 139 GLN A C 1
ATOM 1071 O O . GLN A 1 139 ? -10.454 -1.420 20.944 1.00 97.62 139 GLN A O 1
ATOM 1076 N N . ASP A 1 140 ? -8.261 -1.079 20.604 1.00 96.50 140 ASP A N 1
ATOM 1077 C CA . ASP A 1 140 ? -7.852 -1.356 21.984 1.00 96.50 140 ASP A CA 1
ATOM 1078 C C . ASP A 1 140 ? -8.553 -0.408 22.974 1.00 96.50 140 ASP A C 1
ATOM 1080 O O . ASP A 1 140 ? -9.034 -0.822 24.032 1.00 96.50 140 ASP A O 1
ATOM 1084 N N . LYS A 1 141 ? -8.666 0.883 22.629 1.00 95.94 141 LYS A N 1
ATOM 1085 C CA . LYS A 1 141 ? -9.402 1.866 23.443 1.00 95.94 141 LYS A CA 1
ATOM 1086 C C . LYS A 1 141 ? -10.888 1.540 23.527 1.00 95.94 141 LYS A C 1
ATOM 1088 O O . LYS A 1 141 ? -11.466 1.657 24.608 1.00 95.94 141 LYS A O 1
ATOM 1093 N N . LEU A 1 142 ? -11.513 1.150 22.417 1.00 95.19 142 LEU A N 1
ATOM 1094 C CA . LEU A 1 142 ? -12.920 0.752 22.402 1.00 95.19 142 LEU A CA 1
ATOM 1095 C C . LEU A 1 142 ? -13.146 -0.472 23.285 1.00 95.19 142 LEU A C 1
ATOM 1097 O O . LEU A 1 142 ? -14.041 -0.446 24.126 1.00 95.19 142 LEU A O 1
ATOM 1101 N N . GLU A 1 143 ? -12.298 -1.491 23.175 1.00 95.25 143 GLU A N 1
ATOM 1102 C CA . GLU A 1 143 ? -12.387 -2.685 24.012 1.00 95.25 143 GLU A CA 1
ATOM 1103 C C . GLU A 1 143 ? -12.216 -2.345 25.500 1.00 95.25 143 GLU A C 1
ATOM 1105 O O . GLU A 1 143 ? -13.005 -2.779 26.342 1.00 95.25 143 GLU A O 1
ATOM 1110 N N . GLN A 1 144 ? -11.236 -1.507 25.846 1.00 93.81 144 GLN A N 1
ATOM 1111 C CA . GLN A 1 144 ? -11.050 -1.044 27.222 1.00 93.81 144 GLN A CA 1
ATOM 1112 C C . GLN A 1 144 ? -12.270 -0.280 27.747 1.00 93.81 144 GLN A C 1
ATOM 1114 O O . GLN A 1 144 ? -12.681 -0.488 28.894 1.00 93.81 144 GLN A O 1
ATOM 1119 N N . LEU A 1 145 ? -12.866 0.590 26.928 1.00 88.94 145 LEU A N 1
ATOM 1120 C CA . LEU A 1 145 ? -14.069 1.335 27.292 1.00 88.94 145 LEU A CA 1
ATOM 1121 C C . LEU A 1 145 ? -15.270 0.409 27.468 1.00 88.94 145 LEU A C 1
ATOM 1123 O O . LEU A 1 145 ? -15.989 0.545 28.459 1.00 88.94 145 LEU A O 1
ATOM 1127 N N . GLU A 1 146 ? -15.471 -0.554 26.571 1.00 91.12 146 GLU A N 1
ATOM 1128 C CA . GLU A 1 146 ? -16.530 -1.554 26.693 1.00 91.12 146 GLU A CA 1
ATOM 1129 C C . GLU A 1 146 ? -16.363 -2.409 27.947 1.00 91.12 146 GLU A C 1
ATOM 1131 O O . GLU A 1 146 ? -17.317 -2.592 28.707 1.00 91.12 146 GLU A O 1
ATOM 1136 N N . ASN A 1 147 ? -15.145 -2.875 28.214 1.00 89.75 147 ASN A N 1
ATOM 1137 C CA . ASN A 1 147 ? -14.833 -3.638 29.414 1.00 89.75 147 ASN A CA 1
ATOM 1138 C C . ASN A 1 147 ? -15.072 -2.797 30.672 1.00 89.75 147 ASN A C 1
ATOM 1140 O O . ASN A 1 147 ? -15.716 -3.263 31.608 1.00 89.75 147 ASN A O 1
ATOM 1144 N N . SER A 1 148 ? -14.653 -1.530 30.680 1.00 86.25 148 SER A N 1
ATOM 1145 C CA . SER A 1 148 ? -14.916 -0.584 31.774 1.00 86.25 148 SER A CA 1
ATOM 1146 C C . SER A 1 148 ? -16.414 -0.305 31.970 1.00 86.25 148 SER A C 1
ATOM 1148 O O . SER A 1 148 ? -16.899 -0.218 33.100 1.00 86.25 148 SER A O 1
ATOM 1150 N N . LEU A 1 149 ? -17.182 -0.212 30.880 1.00 82.56 149 LEU A N 1
ATOM 1151 C CA . LEU A 1 149 ? -18.640 -0.071 30.901 1.00 82.56 149 LEU A CA 1
ATOM 1152 C C . LEU A 1 149 ? -19.337 -1.302 31.474 1.00 82.56 149 LEU A C 1
ATOM 1154 O O . LEU A 1 149 ? -20.294 -1.145 32.229 1.00 82.56 149 LEU A O 1
ATOM 1158 N N . ARG A 1 150 ? -18.856 -2.502 31.146 1.00 84.75 150 ARG A N 1
ATOM 1159 C CA . ARG A 1 150 ? -19.473 -3.769 31.555 1.00 84.75 150 ARG A CA 1
ATOM 1160 C C . ARG A 1 150 ? -18.981 -4.289 32.905 1.00 84.75 150 ARG A C 1
ATOM 1162 O O . ARG A 1 150 ? -19.685 -5.096 33.498 1.00 84.75 150 ARG A O 1
ATOM 1169 N N . ARG A 1 151 ? -17.834 -3.826 33.419 1.00 83.56 151 ARG A N 1
ATOM 1170 C CA . ARG A 1 151 ? -17.191 -4.359 34.640 1.00 83.56 151 ARG A CA 1
ATOM 1171 C C . ARG A 1 151 ? -18.100 -4.375 35.871 1.00 83.56 151 ARG A C 1
ATOM 1173 O O . ARG A 1 151 ? -17.972 -5.268 36.698 1.00 83.56 151 ARG A O 1
ATOM 1180 N N . ASN A 1 152 ? -19.017 -3.413 35.968 1.00 77.75 152 ASN A N 1
ATOM 1181 C CA . ASN A 1 152 ? -19.961 -3.296 37.083 1.00 77.75 152 ASN A CA 1
ATOM 1182 C C . ASN A 1 152 ? -21.383 -3.758 36.724 1.00 77.75 152 ASN A C 1
ATOM 1184 O O . ASN A 1 152 ? -22.289 -3.643 37.545 1.00 77.75 152 ASN A O 1
ATOM 1188 N N . ASN A 1 153 ? -21.597 -4.261 35.506 1.00 82.62 153 ASN A N 1
ATOM 1189 C CA . ASN A 1 153 ? -22.904 -4.721 35.060 1.00 82.62 153 ASN A CA 1
ATOM 1190 C C . ASN A 1 153 ? -23.042 -6.214 35.361 1.00 82.62 153 ASN A C 1
ATOM 1192 O O . ASN A 1 153 ? -22.299 -7.037 34.829 1.00 82.62 153 ASN A O 1
ATOM 1196 N N . LEU A 1 154 ? -24.033 -6.571 36.175 1.00 79.50 154 LEU A N 1
ATOM 1197 C CA . LEU A 1 154 ? -24.403 -7.962 36.410 1.00 79.50 154 LEU A CA 1
ATOM 1198 C C . LEU A 1 154 ? -25.433 -8.400 35.360 1.00 79.50 154 LEU A C 1
ATOM 1200 O O . LEU A 1 154 ? -26.405 -7.688 35.113 1.00 79.50 154 LEU A O 1
ATOM 1204 N N . ARG A 1 155 ? -25.248 -9.578 34.755 1.00 83.88 155 ARG A N 1
ATOM 1205 C CA . ARG A 1 155 ? -26.262 -10.207 33.895 1.00 83.88 155 ARG A CA 1
ATOM 1206 C C . ARG A 1 155 ? -26.919 -11.349 34.657 1.00 83.88 155 ARG A C 1
ATOM 1208 O O . ARG A 1 155 ? -26.247 -12.313 35.012 1.00 83.88 155 ARG A O 1
ATOM 1215 N N . MET A 1 156 ? -28.221 -11.237 34.901 1.00 81.00 156 MET A N 1
ATOM 1216 C CA . MET A 1 156 ? -29.024 -12.345 35.411 1.00 81.00 156 MET A CA 1
ATOM 1217 C C . MET A 1 156 ? -29.495 -13.180 34.221 1.00 81.00 156 MET A C 1
ATOM 1219 O O . MET A 1 156 ? -30.124 -12.657 33.308 1.00 81.00 156 MET A O 1
ATOM 1223 N N . LEU A 1 157 ? -29.129 -14.460 34.203 1.00 83.50 157 LEU A N 1
ATOM 1224 C CA . LEU A 1 157 ? -29.512 -15.413 33.160 1.00 83.50 157 LEU A CA 1
ATOM 1225 C C . LEU A 1 157 ? -30.515 -16.414 33.738 1.00 83.50 157 LEU A C 1
ATOM 1227 O O . LEU A 1 157 ? -30.460 -16.714 34.931 1.00 83.50 157 LEU A O 1
ATOM 1231 N N . ASN A 1 158 ? -31.383 -16.959 32.882 1.00 85.12 158 ASN A N 1
ATOM 1232 C CA . ASN A 1 158 ? -32.418 -17.937 33.247 1.00 85.12 158 ASN A CA 1
ATOM 1233 C C . ASN A 1 158 ? -33.434 -17.415 34.279 1.00 85.12 158 ASN A C 1
ATOM 1235 O O . ASN A 1 158 ? -33.863 -18.161 35.158 1.00 85.12 158 ASN A O 1
ATOM 1239 N N . VAL A 1 159 ? -33.802 -16.137 34.177 1.00 82.38 159 VAL A N 1
ATOM 1240 C CA . VAL A 1 159 ? -34.950 -15.579 34.898 1.00 82.38 159 VAL A CA 1
ATOM 1241 C C . VAL A 1 159 ? -36.209 -15.906 34.088 1.00 82.38 159 VAL A C 1
ATOM 1243 O O . VAL A 1 159 ? -36.264 -15.523 32.919 1.00 82.38 159 VAL A O 1
ATOM 1246 N N . PRO A 1 160 ? -37.184 -16.649 34.643 1.00 83.94 160 PRO A N 1
ATOM 1247 C CA . PRO A 1 160 ? -38.454 -16.894 33.973 1.00 83.94 160 PRO A CA 1
ATOM 1248 C C . PRO A 1 160 ? -39.190 -15.580 33.699 1.00 83.94 160 PRO A C 1
ATOM 1250 O O . PRO A 1 160 ? -39.288 -14.718 34.575 1.00 83.94 160 PRO A O 1
ATOM 1253 N N . GLU A 1 161 ? -39.738 -15.441 32.495 1.00 83.25 161 GLU A N 1
ATOM 1254 C CA . GLU A 1 161 ? -40.518 -14.262 32.121 1.00 83.25 161 GLU A CA 1
ATOM 1255 C C . GLU A 1 161 ? -41.720 -14.086 33.064 1.00 83.25 161 GLU A C 1
ATOM 1257 O O . GLU A 1 161 ? -42.441 -15.037 33.368 1.00 83.25 161 GLU A O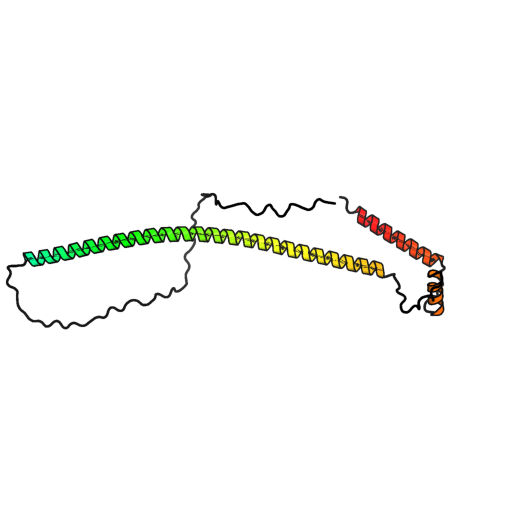 1
ATOM 1262 N N . GLY A 1 162 ? -41.921 -12.861 33.556 1.00 80.62 162 GLY A N 1
ATOM 1263 C CA . GLY A 1 162 ? -43.007 -12.520 34.481 1.00 80.62 162 GLY A CA 1
ATOM 1264 C C . GLY A 1 162 ? -42.712 -12.762 35.967 1.00 80.62 162 GLY A C 1
ATOM 1265 O O . GLY A 1 162 ? -43.486 -12.309 36.807 1.00 80.62 162 GLY A O 1
ATOM 1266 N N . GLU A 1 163 ? -41.587 -13.393 36.328 1.00 80.94 163 GLU A N 1
ATOM 1267 C CA . GLU A 1 163 ? -41.199 -13.573 37.741 1.00 80.94 163 GLU A CA 1
ATOM 1268 C C . GLU A 1 163 ? -40.773 -12.248 38.410 1.00 80.94 163 GLU A C 1
ATOM 1270 O O . GLU A 1 163 ? -40.793 -12.109 39.634 1.00 80.94 163 GLU A O 1
ATOM 1275 N N . GLU A 1 164 ? -40.401 -11.264 37.590 1.00 77.38 164 GLU A N 1
ATOM 1276 C CA . GLU A 1 164 ? -39.900 -9.946 37.988 1.00 77.38 164 GLU A CA 1
ATOM 1277 C C . GLU A 1 164 ? -40.985 -9.058 38.627 1.00 77.38 164 GLU A C 1
ATOM 1279 O O . GLU A 1 164 ? -40.675 -8.171 39.429 1.00 77.38 164 GLU A O 1
ATOM 1284 N N . GLY A 1 165 ? -42.258 -9.318 38.303 1.00 81.88 165 GLY A N 1
ATOM 1285 C CA . GLY A 1 165 ? -43.386 -8.456 38.661 1.00 81.88 165 GLY A CA 1
ATOM 1286 C C . GLY A 1 165 ? -43.235 -7.030 38.112 1.00 81.88 165 GLY A C 1
ATOM 1287 O O . GLY A 1 165 ? -42.536 -6.796 37.131 1.00 81.88 165 GLY A O 1
ATOM 1288 N N . ASP A 1 166 ? -43.866 -6.056 38.774 1.00 81.38 166 ASP A N 1
ATOM 1289 C CA . ASP A 1 166 ? -43.863 -4.653 38.322 1.00 81.38 166 ASP A CA 1
ATOM 1290 C C . ASP A 1 166 ? -42.598 -3.872 38.724 1.00 81.38 166 ASP A C 1
ATOM 1292 O O . ASP A 1 166 ? -42.365 -2.760 38.246 1.00 81.38 166 ASP A O 1
ATOM 1296 N N . ASN A 1 167 ? -41.774 -4.410 39.635 1.00 84.44 167 ASN A N 1
ATOM 1297 C CA . ASN A 1 167 ? -40.610 -3.703 40.172 1.00 84.44 167 ASN A CA 1
ATOM 1298 C C . ASN A 1 167 ? -39.347 -4.571 40.188 1.00 84.44 167 ASN A C 1
ATOM 1300 O O . ASN A 1 167 ? -39.053 -5.290 41.151 1.00 84.44 167 ASN A O 1
ATOM 1304 N N . LEU A 1 168 ? -38.533 -4.379 39.149 1.00 83.12 168 LEU A N 1
ATOM 1305 C CA . LEU A 1 168 ? -37.262 -5.066 38.951 1.00 83.12 168 LEU A CA 1
ATOM 1306 C C . LEU A 1 168 ? -36.272 -4.866 40.112 1.00 83.12 168 LEU A C 1
ATOM 1308 O O . LEU A 1 168 ? -35.552 -5.795 40.473 1.00 83.12 168 LEU A O 1
ATOM 1312 N N . LYS A 1 169 ? -36.240 -3.685 40.751 1.00 82.88 169 LYS A N 1
ATOM 1313 C CA . LYS A 1 169 ? -35.330 -3.415 41.882 1.00 82.88 169 LYS A CA 1
ATOM 1314 C C . LYS A 1 169 ? -35.652 -4.335 43.059 1.00 82.88 169 LYS A C 1
ATOM 1316 O O . LYS A 1 169 ? -34.757 -4.959 43.632 1.00 82.88 169 LYS A O 1
ATOM 1321 N N . THR A 1 170 ? -36.934 -4.437 43.402 1.00 83.56 170 THR A N 1
ATOM 1322 C CA . THR A 1 170 ? -37.409 -5.294 44.494 1.00 83.56 170 THR A CA 1
ATOM 1323 C C . THR A 1 170 ? -37.167 -6.765 44.173 1.00 83.56 170 THR A C 1
ATOM 1325 O O . THR A 1 170 ? -36.697 -7.509 45.039 1.00 83.56 170 THR A O 1
ATOM 1328 N N . TYR A 1 171 ? -37.400 -7.169 42.919 1.00 85.31 171 TYR A N 1
ATOM 1329 C CA . TYR A 1 171 ? -37.092 -8.516 42.448 1.00 85.31 171 TYR A CA 1
ATOM 1330 C C . TYR A 1 171 ? -35.610 -8.857 42.644 1.00 85.31 171 TYR A C 1
ATOM 1332 O O . TYR A 1 171 ? -35.311 -9.805 43.374 1.00 85.31 171 TYR A O 1
ATOM 1340 N N . VAL A 1 172 ? -34.689 -8.047 42.105 1.00 84.31 172 VAL A N 1
ATOM 1341 C CA . VAL A 1 172 ? -33.233 -8.267 42.199 1.00 84.31 172 VAL A CA 1
ATOM 1342 C C . VAL A 1 172 ? -32.778 -8.369 43.657 1.00 84.31 172 VAL A C 1
ATOM 1344 O O . VAL A 1 172 ? -32.088 -9.322 44.023 1.00 84.31 172 VAL A O 1
ATOM 1347 N N . MET A 1 173 ? -33.210 -7.449 44.525 1.00 83.06 173 MET A N 1
ATOM 1348 C CA . MET A 1 173 ? -32.838 -7.474 45.945 1.00 83.06 173 MET A CA 1
ATOM 1349 C C . MET A 1 173 ? -33.380 -8.717 46.661 1.00 83.06 173 MET A C 1
ATOM 1351 O O . MET A 1 173 ? -32.668 -9.335 47.457 1.00 83.06 173 MET A O 1
ATOM 1355 N N . SER A 1 174 ? -34.618 -9.126 46.367 1.00 81.56 174 SER A N 1
ATOM 1356 C CA . SER A 1 174 ? -35.199 -10.349 46.932 1.00 81.56 174 SER A CA 1
ATOM 1357 C C . SER A 1 174 ? -34.486 -11.612 46.434 1.00 81.56 174 SER A C 1
ATOM 1359 O O . SER A 1 174 ? -34.303 -12.558 47.202 1.00 81.56 174 SER A O 1
ATOM 1361 N N . HIS A 1 175 ? -34.058 -11.623 45.167 1.00 81.88 175 HIS A N 1
ATOM 1362 C CA . HIS A 1 175 ? -33.371 -12.742 44.530 1.00 81.88 175 HIS A CA 1
ATOM 1363 C C . HIS A 1 175 ? -31.962 -12.922 45.116 1.00 81.88 175 HIS A C 1
ATOM 1365 O O . HIS A 1 175 ? -31.569 -14.038 45.459 1.00 81.88 175 HIS A O 1
ATOM 1371 N N . LEU A 1 176 ? -31.231 -11.819 45.326 1.00 80.12 176 LEU A N 1
ATOM 1372 C CA . LEU A 1 176 ? -29.914 -11.818 45.974 1.00 80.12 176 LEU A CA 1
ATOM 1373 C C . LEU A 1 176 ? -29.988 -12.254 47.446 1.00 80.12 176 LEU A C 1
ATOM 1375 O O . LEU A 1 176 ? -29.172 -13.068 47.881 1.00 80.12 176 LEU A O 1
ATOM 1379 N N . LYS A 1 177 ? -30.993 -11.779 48.199 1.00 78.56 177 LYS A N 1
ATOM 1380 C CA . LYS A 1 177 ? -31.226 -12.187 49.598 1.00 78.56 177 LYS A CA 1
ATOM 1381 C C . LYS A 1 177 ? -31.578 -13.673 49.716 1.00 78.56 177 LYS A C 1
ATOM 1383 O O . LYS A 1 177 ? -31.039 -14.360 50.583 1.00 78.56 177 LYS A O 1
ATOM 1388 N N . ARG A 1 178 ? -32.434 -14.193 48.823 1.00 78.75 178 ARG A N 1
ATOM 1389 C CA . ARG A 1 178 ? -32.831 -15.614 48.795 1.00 78.75 178 ARG A CA 1
ATOM 1390 C C . ARG A 1 178 ? -31.645 -16.556 48.593 1.00 78.75 178 ARG A C 1
ATOM 1392 O O . ARG A 1 178 ? -31.601 -17.608 49.224 1.00 78.75 178 ARG A O 1
ATOM 1399 N N . ARG A 1 179 ? -30.671 -16.179 47.758 1.00 72.06 179 ARG A N 1
ATOM 1400 C CA . ARG A 1 179 ? -29.493 -17.015 47.471 1.00 72.06 179 ARG A CA 1
ATOM 1401 C C . ARG A 1 179 ? -28.384 -16.947 48.535 1.00 72.06 179 ARG A C 1
ATOM 1403 O O . ARG A 1 179 ? -27.387 -17.640 48.377 1.00 72.06 179 ARG A O 1
ATOM 1410 N N . LYS A 1 180 ? -28.547 -16.165 49.619 1.00 63.03 180 LYS A N 1
ATOM 1411 C CA . LYS A 1 180 ? -27.569 -15.994 50.725 1.00 63.03 180 LYS A CA 1
ATOM 1412 C C . LYS A 1 180 ? -26.130 -15.675 50.278 1.00 63.03 180 LYS A C 1
ATOM 1414 O O . LYS A 1 180 ? -25.188 -15.864 51.038 1.00 63.03 180 LYS A O 1
ATOM 1419 N N . THR A 1 181 ? -25.939 -15.180 49.060 1.00 55.75 181 THR A N 1
ATOM 1420 C CA . THR A 1 181 ? -24.608 -14.940 48.486 1.00 55.75 181 THR A CA 1
ATOM 1421 C C . THR A 1 181 ? -23.969 -13.638 48.961 1.00 55.75 181 THR A C 1
ATOM 1423 O O . THR A 1 181 ? -22.780 -13.442 48.743 1.00 55.75 181 THR A O 1
ATOM 1426 N N . ILE A 1 182 ? -24.732 -12.741 49.594 1.00 55.47 182 ILE A N 1
ATOM 1427 C CA . ILE A 1 182 ? -24.238 -11.454 50.092 1.00 55.47 182 ILE A CA 1
ATOM 1428 C C . ILE A 1 182 ? -24.996 -11.110 51.381 1.00 55.47 182 ILE A C 1
ATOM 1430 O O . ILE A 1 182 ? -26.223 -10.992 51.368 1.00 55.47 182 ILE A O 1
ATOM 1434 N N . THR A 1 183 ? -24.280 -10.932 52.493 1.00 53.56 183 THR A N 1
ATOM 1435 C CA . THR A 1 183 ? -24.778 -10.203 53.667 1.00 53.56 183 THR A CA 1
ATOM 1436 C C . THR A 1 183 ? -24.881 -8.732 53.278 1.00 53.56 183 THR A C 1
ATOM 1438 O O . THR A 1 183 ? -23.914 -7.980 53.354 1.00 53.56 183 THR A O 1
ATOM 1441 N N . LEU A 1 184 ? -26.039 -8.335 52.752 1.00 54.72 184 LEU A N 1
ATOM 1442 C CA . LEU A 1 184 ? -26.355 -6.936 52.475 1.00 54.72 184 LEU A CA 1
ATOM 1443 C C . LEU A 1 184 ? -26.626 -6.228 53.811 1.00 54.72 184 LEU A C 1
ATOM 1445 O O . LEU A 1 184 ? -27.777 -6.048 54.192 1.00 54.72 184 LEU A O 1
ATOM 1449 N N . GLU A 1 185 ? -25.555 -5.874 54.519 1.00 55.16 185 GLU A N 1
ATOM 1450 C CA . GLU A 1 185 ? -25.572 -4.832 55.561 1.00 55.16 185 GLU A CA 1
ATOM 1451 C C . GLU A 1 185 ? -25.472 -3.425 54.952 1.00 55.16 185 GLU A C 1
ATOM 1453 O O . GLU A 1 185 ? -25.554 -2.434 55.663 1.00 55.16 185 GLU A O 1
ATOM 1458 N N . ALA A 1 186 ? -25.305 -3.328 53.629 1.00 55.78 186 ALA A N 1
ATOM 1459 C CA . ALA A 1 186 ? -25.371 -2.063 52.918 1.00 55.78 186 ALA A CA 1
ATOM 1460 C C . ALA A 1 186 ? -26.826 -1.585 52.895 1.00 55.78 186 ALA A C 1
ATOM 1462 O O . ALA A 1 186 ? -27.687 -2.223 52.273 1.00 55.78 186 ALA A O 1
ATOM 1463 N N . GLU A 1 187 ? -27.098 -0.473 53.575 1.00 61.62 187 GLU A N 1
ATOM 1464 C CA . GLU A 1 187 ? -28.406 0.165 53.524 1.00 61.62 187 GLU A CA 1
ATOM 1465 C C . GLU A 1 187 ? -28.714 0.596 52.081 1.00 61.62 187 GLU A C 1
ATOM 1467 O O . GLU A 1 187 ? -27.814 0.792 51.259 1.00 61.62 187 GLU A O 1
ATOM 1472 N N . GLU A 1 188 ? -29.996 0.749 51.731 1.00 58.31 188 GLU A N 1
ATOM 1473 C CA . GLU A 1 188 ? -30.395 1.226 50.395 1.00 58.31 188 GLU A CA 1
ATOM 1474 C C . GLU A 1 188 ? -29.676 2.526 49.991 1.00 58.31 188 GLU A C 1
ATOM 1476 O O . GLU A 1 188 ? -29.437 2.761 48.801 1.00 58.31 188 GLU A O 1
ATOM 1481 N N . GLU A 1 189 ? -29.287 3.337 50.977 1.00 59.72 189 GLU A N 1
ATOM 1482 C CA . GLU A 1 189 ? -28.466 4.525 50.788 1.00 59.72 189 GLU A CA 1
ATOM 1483 C C . GLU A 1 189 ? -27.062 4.234 50.266 1.00 59.72 189 GLU A C 1
ATOM 1485 O O . GLU A 1 189 ? -26.594 4.995 49.427 1.00 59.72 189 GLU A O 1
ATOM 1490 N N . ASP A 1 190 ? -26.391 3.162 50.687 1.00 62.12 190 ASP A N 1
ATOM 1491 C CA . ASP A 1 190 ? -25.009 2.881 50.281 1.00 62.12 190 ASP A CA 1
ATOM 1492 C C . ASP A 1 190 ? -24.936 2.436 48.820 1.00 62.12 190 ASP A C 1
ATOM 1494 O O . ASP A 1 1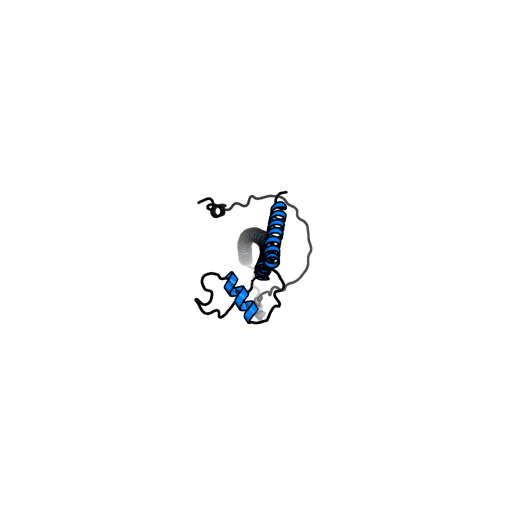90 ? -24.052 2.858 48.072 1.00 62.12 190 ASP A O 1
ATOM 1498 N N . ILE A 1 191 ? -25.925 1.659 48.368 1.00 64.06 191 ILE A N 1
ATOM 1499 C CA . ILE A 1 191 ? -26.055 1.257 46.961 1.00 64.06 191 ILE A CA 1
ATOM 1500 C C . ILE A 1 191 ? -26.383 2.482 46.095 1.00 64.06 191 ILE A C 1
ATOM 1502 O O . ILE A 1 191 ? -25.776 2.688 45.040 1.00 64.06 191 ILE A O 1
ATOM 1506 N N . ALA A 1 192 ? -27.310 3.334 46.546 1.00 61.47 192 ALA A N 1
ATOM 1507 C CA . ALA A 1 192 ? -27.662 4.563 45.840 1.00 61.47 192 ALA A CA 1
ATOM 1508 C C . ALA A 1 192 ? -26.502 5.576 45.820 1.00 61.47 192 ALA A C 1
ATOM 1510 O O . ALA A 1 192 ? -26.276 6.232 44.800 1.00 61.47 192 ALA A O 1
ATOM 1511 N N . ARG A 1 193 ? -25.739 5.681 46.914 1.00 65.75 193 ARG A N 1
ATOM 1512 C CA . ARG A 1 193 ? -24.560 6.545 47.054 1.00 65.75 193 ARG A CA 1
ATOM 1513 C C . ARG A 1 193 ? -23.440 6.063 46.142 1.00 65.75 193 ARG A C 1
ATOM 1515 O O . ARG A 1 193 ? -22.974 6.861 45.336 1.00 65.75 193 ARG A O 1
ATOM 1522 N N . ALA A 1 194 ? -23.127 4.767 46.135 1.00 66.75 194 ALA A N 1
ATOM 1523 C CA . ALA A 1 194 ? -22.150 4.176 45.220 1.00 66.75 194 ALA A CA 1
ATOM 1524 C C . ALA A 1 194 ? -22.530 4.387 43.744 1.00 66.75 194 ALA A C 1
ATOM 1526 O O . ALA A 1 194 ? -21.680 4.737 42.924 1.00 66.75 194 ALA A O 1
ATOM 1527 N N . PHE A 1 195 ? -23.814 4.249 43.392 1.00 65.75 195 PHE A N 1
ATOM 1528 C CA . PHE A 1 195 ? -24.288 4.503 42.030 1.00 65.75 195 PHE A CA 1
ATOM 1529 C C . PHE A 1 195 ? -24.179 5.988 41.646 1.00 65.75 195 PHE A C 1
ATOM 1531 O O . PHE A 1 195 ? -23.668 6.328 40.577 1.00 65.75 195 PHE A O 1
ATOM 1538 N N . LYS A 1 196 ? -24.587 6.896 42.541 1.00 69.81 196 LYS A N 1
ATOM 1539 C CA . LYS A 1 196 ? -24.520 8.352 42.333 1.00 69.81 196 LYS A CA 1
ATOM 1540 C C . LYS A 1 196 ? -23.077 8.855 42.246 1.00 69.81 196 LYS A C 1
ATOM 1542 O O . LYS A 1 196 ? -22.765 9.718 41.427 1.00 69.81 196 LYS A O 1
ATOM 1547 N N . GLU A 1 197 ? -22.189 8.291 43.053 1.00 71.38 197 GLU A N 1
ATOM 1548 C CA . GLU A 1 197 ? -20.763 8.603 43.093 1.00 71.38 197 GLU A CA 1
ATOM 1549 C C . GLU A 1 197 ? -20.024 8.021 41.882 1.00 71.38 197 GLU A C 1
ATOM 1551 O O . GLU A 1 197 ? -19.191 8.702 41.280 1.00 71.38 197 GLU A O 1
ATOM 1556 N N . SER A 1 198 ? -20.426 6.834 41.415 1.00 74.50 198 SER A N 1
ATOM 1557 C CA . SER A 1 198 ? -19.980 6.267 40.140 1.00 74.50 198 SER A CA 1
ATOM 1558 C C . SER A 1 198 ? -20.367 7.163 38.959 1.00 74.50 198 SER A C 1
ATOM 1560 O O . SER A 1 198 ? -19.503 7.518 38.153 1.00 74.50 198 SER A O 1
ATOM 1562 N N . ILE A 1 199 ? -21.625 7.623 38.891 1.00 75.19 199 ILE A N 1
ATOM 1563 C CA . ILE A 1 199 ? -22.089 8.560 37.853 1.00 75.19 199 ILE A CA 1
ATOM 1564 C C . ILE A 1 199 ? -21.310 9.877 37.917 1.00 75.19 199 ILE A C 1
ATOM 1566 O O . ILE A 1 199 ? -20.819 10.343 36.889 1.00 75.19 199 ILE A O 1
ATOM 1570 N N . ARG A 1 200 ? -21.142 10.464 39.110 1.00 74.94 200 ARG A N 1
ATOM 1571 C CA . ARG A 1 200 ? -20.391 11.717 39.298 1.00 74.94 200 ARG A CA 1
ATOM 1572 C C . ARG A 1 200 ? -18.939 11.580 38.835 1.00 74.94 200 ARG A C 1
ATOM 1574 O O . ARG A 1 200 ? -18.446 12.441 38.112 1.00 74.94 200 ARG A O 1
ATOM 1581 N N . THR A 1 201 ? -18.274 10.486 39.199 1.00 75.88 201 THR A N 1
ATOM 1582 C CA . THR A 1 201 ? -16.884 10.218 38.798 1.00 75.88 201 THR A CA 1
ATOM 1583 C C . THR A 1 201 ? -16.768 10.026 37.287 1.00 75.88 201 THR A C 1
ATOM 1585 O O . THR A 1 201 ? -15.829 10.515 36.659 1.00 75.88 201 THR A O 1
ATOM 1588 N N . ARG A 1 202 ? -17.746 9.347 36.678 1.00 70.88 202 ARG A N 1
ATOM 1589 C CA . ARG A 1 202 ? -17.794 9.105 35.234 1.00 70.88 202 ARG A CA 1
ATOM 1590 C C . ARG A 1 202 ? -18.029 10.392 34.442 1.00 70.88 202 ARG A C 1
ATOM 1592 O O . ARG A 1 202 ? -17.318 10.636 33.474 1.00 70.88 202 ARG A O 1
ATOM 1599 N N . LEU A 1 203 ? -18.959 11.237 34.890 1.00 71.12 203 LEU A N 1
ATOM 1600 C CA . LEU A 1 203 ? -19.200 12.559 34.306 1.00 71.12 203 LEU A CA 1
ATOM 1601 C C . LEU A 1 203 ? -17.978 13.472 34.451 1.00 71.12 203 LEU A C 1
ATOM 1603 O O . LEU A 1 203 ? -17.612 14.145 33.493 1.00 71.12 203 LEU A O 1
ATOM 1607 N N . GLY A 1 204 ? -17.305 13.445 35.605 1.00 73.00 204 GLY A N 1
ATOM 1608 C CA . GLY A 1 204 ? -16.062 14.188 35.819 1.00 73.00 204 GLY A CA 1
ATOM 1609 C C . GLY A 1 204 ? -14.972 13.799 34.819 1.00 73.00 204 GLY A C 1
ATOM 1610 O O . GLY A 1 204 ? -14.381 14.676 34.197 1.00 73.00 204 GLY A O 1
ATOM 1611 N N . LYS A 1 205 ? -14.764 12.495 34.591 1.00 71.88 205 LYS A N 1
ATOM 1612 C CA . LYS A 1 205 ? -13.784 11.997 33.610 1.00 71.88 205 LYS A CA 1
ATOM 1613 C C . LYS A 1 205 ? -14.118 12.429 32.179 1.00 71.88 205 LYS A C 1
ATOM 1615 O O . LYS A 1 205 ? -13.252 12.987 31.511 1.00 71.88 205 LYS A O 1
ATOM 1620 N N . ILE A 1 206 ? -15.376 12.278 31.756 1.00 70.62 206 ILE A N 1
ATOM 1621 C CA . ILE A 1 206 ? -15.839 12.698 30.421 1.00 70.62 206 ILE A CA 1
ATOM 1622 C C . ILE A 1 206 ? -15.622 14.204 30.211 1.00 70.62 206 ILE A C 1
ATOM 1624 O O . ILE A 1 206 ? -15.112 14.614 29.171 1.00 70.62 206 ILE A O 1
ATOM 1628 N N . LEU A 1 207 ? -15.945 15.034 31.207 1.00 63.62 207 LEU A N 1
ATOM 1629 C CA . LEU A 1 207 ? -15.755 16.486 31.128 1.00 63.62 207 LEU A CA 1
ATOM 1630 C C . LEU A 1 207 ? -14.270 16.879 31.083 1.00 63.62 207 LEU A C 1
ATOM 1632 O O . LEU A 1 207 ? -13.899 17.791 30.346 1.00 63.62 207 LEU A O 1
ATOM 1636 N N . THR A 1 208 ? -13.401 16.175 31.813 1.00 65.88 208 THR A N 1
ATOM 1637 C CA . THR A 1 208 ? -11.949 16.424 31.761 1.00 65.88 208 THR A CA 1
ATOM 1638 C C . THR A 1 208 ? -11.295 15.950 30.462 1.00 65.88 208 THR A C 1
ATOM 1640 O O . THR A 1 208 ? -10.338 16.572 30.002 1.00 65.88 208 THR A O 1
ATOM 1643 N N . GLU A 1 209 ? -11.809 14.886 29.845 1.00 61.59 209 GLU A N 1
ATOM 1644 C CA . GLU A 1 209 ? -11.323 14.380 28.556 1.00 61.59 209 GLU A CA 1
ATOM 1645 C C . GLU A 1 209 ? -11.808 15.255 27.390 1.00 61.59 209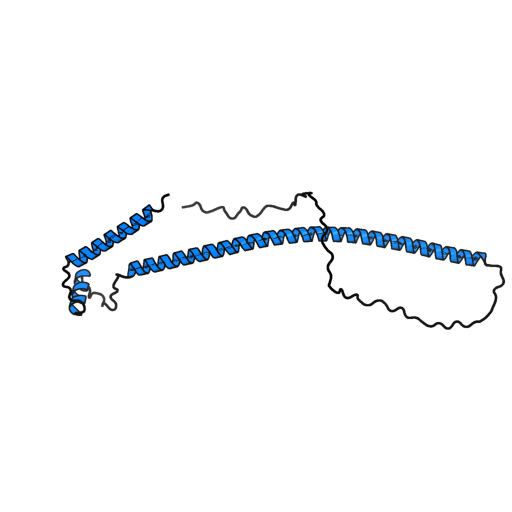 GLU A C 1
ATOM 1647 O O . GLU A 1 209 ? -11.030 15.544 26.483 1.00 61.59 209 GLU A O 1
ATOM 1652 N N . GLN A 1 210 ? -13.035 15.787 27.450 1.00 56.97 210 GLN A N 1
ATOM 1653 C CA . GLN A 1 210 ? -13.541 16.751 26.462 1.00 56.97 210 GLN A CA 1
ATOM 1654 C C . GLN A 1 210 ? -12.915 18.154 26.596 1.00 56.97 210 GLN A C 1
ATOM 1656 O O . GLN A 1 210 ? -12.806 18.872 25.603 1.00 56.97 210 GLN A O 1
ATOM 1661 N N . GLY A 1 211 ? -12.449 18.544 27.788 1.00 53.69 211 GLY A N 1
ATOM 1662 C CA . GLY A 1 211 ? -11.777 19.830 28.026 1.00 53.69 211 GLY A CA 1
ATOM 1663 C C . GLY A 1 211 ? -10.334 19.918 27.511 1.00 53.69 211 GLY A C 1
ATOM 1664 O O . GLY A 1 211 ? -9.823 21.018 27.323 1.00 53.69 211 GLY A O 1
ATOM 1665 N N . ARG A 1 212 ? -9.674 18.784 27.239 1.00 51.94 212 ARG A N 1
ATOM 1666 C CA . ARG A 1 212 ? -8.292 18.736 26.716 1.00 51.94 212 ARG A CA 1
ATOM 1667 C C . ARG A 1 212 ? -8.194 18.769 25.184 1.00 51.94 212 ARG A C 1
ATOM 1669 O O . ARG A 1 212 ? -7.090 18.770 24.656 1.00 51.94 212 ARG A O 1
ATOM 1676 N N . GLY A 1 213 ? -9.327 18.821 24.478 1.00 46.66 213 GLY A N 1
ATOM 1677 C CA . GLY A 1 213 ? -9.400 18.872 23.011 1.00 46.66 213 GLY A CA 1
ATOM 1678 C C . GLY A 1 213 ? -9.489 20.277 22.397 1.00 46.66 213 GLY A C 1
ATOM 1679 O O . GLY A 1 213 ? -9.781 20.388 21.210 1.00 46.66 213 GLY A O 1
ATOM 1680 N N . LYS A 1 214 ? -9.290 21.347 23.179 1.00 42.12 214 LYS A N 1
ATOM 1681 C CA . LYS A 1 214 ? -9.196 22.727 22.672 1.00 42.12 214 LYS A CA 1
ATOM 1682 C C . LYS A 1 214 ? -7.904 23.385 23.153 1.00 42.12 214 LYS A C 1
ATOM 1684 O O . LYS A 1 214 ? -7.915 24.113 24.143 1.00 42.12 214 LYS A O 1
ATOM 1689 N N . VAL A 1 215 ? -6.816 23.113 22.441 1.00 38.31 215 VAL A N 1
ATOM 1690 C CA . VAL A 1 215 ? -5.689 24.039 22.255 1.00 38.31 215 VAL A CA 1
ATOM 1691 C C . VAL A 1 215 ? -5.378 24.041 20.770 1.00 38.31 215 VAL A C 1
ATOM 1693 O O . VAL A 1 215 ? -5.315 22.924 20.209 1.00 38.31 215 VAL A O 1
#

Radius of gyration: 49.28 Å; Cα contacts (8 Å, |Δi|>4): 8; chains: 1; bounding box: 99×53×134 Å

Foldseek 3Di:
DDDPDDPPPPPPDDDDDDDDDDDDDDDDDDDDDDDDDDDPDDDDDDDDDDDDDDDDDDDDPDPPPVVVVVVVVVVVVVVVVVVVVVVVVVVVVVVVVVVVVVVVVVVVVVVVVVVVVVVVVVVVVVVVVVVVVVVVVVVVVVVVVVCVVCVPPDDDPPDPPCCCPPHVVVSVVVVCVVVVPDPCPPDPVNVVVVVVVVVVVVVVVVVVVVVVPDD

Solvent-accessible surface area (backbone atoms only — not comparable to full-atom values): 13945 Å² total; per-residue (Å²): 138,89,91,86,82,87,87,83,75,87,83,81,86,81,79,89,76,87,80,85,77,89,74,87,80,93,74,95,76,80,93,78,86,89,77,92,76,87,77,74,86,76,85,81,81,78,81,78,87,74,85,81,78,91,74,92,76,85,80,79,91,83,58,68,69,61,57,55,49,52,51,51,50,52,51,52,49,53,50,54,51,51,51,51,52,52,50,52,52,49,52,52,50,54,54,48,51,53,52,50,53,53,48,52,55,52,49,54,54,49,52,54,52,49,50,54,50,51,52,52,51,52,54,52,52,52,51,51,53,53,50,52,51,52,49,51,56,48,50,55,50,50,53,52,50,50,48,64,66,45,73,82,60,84,83,86,76,92,73,63,88,77,75,46,65,97,44,59,68,62,35,53,53,53,54,46,54,71,65,66,79,56,88,76,80,65,50,76,62,53,60,52,45,54,51,52,50,49,50,51,52,51,53,50,51,53,54,56,59,63,61,69,75,76,127

Sequence (215 aa):
MGKERNRFEALTNMEDTPEIIERGKVEDVGTQNGSEVAIGPTPVIQKSAGRYSLHKESPTMKDSGSMNLALAVDVKKGFSVSEANQAEIRESCEVLEKKLNLLSVRTQAVEYTVDVKNSRAGESLADIQLLKRREQEMQDKLEQLENSLRRNNLRMLNVPEGEEGDNLKTYVMSHLKRRKTITLEAEEEDIARAFKESIRTRLGKILTEQGRGKV

pLDDT: mean 71.54, std 22.15, range [34.81, 98.12]

Secondary structure (DSSP, 8-state):
------SSSSSS---------------------------PPPP--------------PPPSS-HHHHHHHHHHHHHHHHHHHHHHHHHHHHHHHHHHHHHHHHHHHHHHHHHHHHHHHHHHHHHHHHHHHHHHHHHHHHHHHHHHHHHHHTT-----SPPTTTTTT-HHHHHHHHHHHTT-----S-HHHHHHHHHHHHHHHHHHHHHHHHTT--

Mean predicted aligned error: 20.91 Å